Protein AF-A0A7J8ZPW1-F1 (afdb_monomer_lite)

Secondary structure (DSSP, 8-state):
-----S---SS-SSS-SS-GGG-TTTTHHHHHHHHHHHHHS-SSSPPPP-HHHHHHHHHHHHT-GGGHHHHHHHHHHHHHHHHHTT-HHHHHHHHHHHHHHHHHSGGGGGGTHHHHHHHHHHHHT-TT-HHHHHHHHHHHHHHHHH-SSSTTHHHHHHHHHHHHHHHT---SSHHHHHHHHHHHHHHHHHHHHHHHHHHHHHHHS-------------PPP---------------

Radius of gyration: 27.13 Å; chains: 1; bounding box: 60×61×93 Å

pLDDT: mean 80.0, std 22.44, range [30.81, 98.31]

InterPro domains:
  IPR016024 Armadillo-type fold [SSF48371] (62-191)
  IPR049152 EFR3-like, armadillo repeat [PF21052] (65-152)
  IPR055296 SEMI-ROLLED LEAF 2-like [PTHR46087] (1-205)

Structure (mmCIF, N/CA/C/O backbone):
data_AF-A0A7J8ZPW1-F1
#
_entry.id   AF-A0A7J8ZPW1-F1
#
loop_
_atom_site.group_PDB
_atom_site.id
_atom_site.type_symbol
_atom_site.label_atom_id
_atom_site.label_alt_id
_atom_site.label_comp_id
_atom_site.label_asym_id
_atom_site.label_entity_id
_atom_site.label_seq_id
_atom_site.pdbx_PDB_ins_code
_atom_site.Cartn_x
_atom_site.Cartn_y
_atom_site.Cartn_z
_atom_site.occupancy
_atom_site.B_iso_or_equiv
_atom_site.auth_seq_id
_atom_site.auth_comp_id
_atom_site.auth_asym_id
_atom_site.auth_atom_id
_atom_site.pdbx_PDB_model_num
ATOM 1 N N . MET A 1 1 ? 19.741 29.259 -33.363 1.00 40.62 1 MET A N 1
ATOM 2 C CA . MET A 1 1 ? 18.403 28.969 -33.929 1.00 40.62 1 MET A CA 1
ATOM 3 C C . MET A 1 1 ? 18.576 28.083 -35.155 1.00 40.62 1 MET A C 1
ATOM 5 O O . MET A 1 1 ? 18.837 28.596 -36.230 1.00 40.62 1 MET A O 1
ATOM 9 N N . GLY A 1 2 ? 18.532 26.759 -34.984 1.00 42.91 2 GLY A N 1
ATOM 10 C CA . GLY A 1 2 ? 18.619 25.798 -36.090 1.00 42.91 2 GLY A CA 1
ATOM 11 C C . GLY A 1 2 ? 17.290 25.069 -36.227 1.00 42.91 2 GLY A C 1
ATOM 12 O O . GLY A 1 2 ? 16.945 24.252 -35.376 1.00 42.91 2 GLY A O 1
ATOM 13 N N . VAL A 1 3 ? 16.514 25.407 -37.254 1.00 47.41 3 VAL A N 1
ATOM 14 C CA . VAL A 1 3 ? 15.204 24.805 -37.518 1.00 47.41 3 VAL A CA 1
ATOM 15 C C . VAL A 1 3 ? 15.435 23.491 -38.263 1.00 47.41 3 VAL A C 1
ATOM 17 O O . VAL A 1 3 ? 15.730 23.498 -39.454 1.00 47.41 3 VAL A O 1
ATOM 20 N N . MET A 1 4 ? 15.335 22.347 -37.581 1.00 39.47 4 MET A N 1
ATOM 21 C CA . MET A 1 4 ? 15.339 21.056 -38.275 1.00 39.47 4 MET A CA 1
ATOM 22 C C . MET A 1 4 ? 13.938 20.741 -38.808 1.00 39.47 4 MET A C 1
ATOM 24 O O . MET A 1 4 ? 12.977 20.556 -38.057 1.00 39.47 4 MET A O 1
ATOM 28 N N . SER A 1 5 ? 13.847 20.714 -40.137 1.00 40.81 5 SER A N 1
ATOM 29 C CA . SER A 1 5 ? 12.658 20.410 -40.932 1.00 40.81 5 SER A CA 1
ATOM 30 C C . SER A 1 5 ? 12.068 19.032 -40.592 1.00 40.81 5 SER A C 1
ATOM 32 O O . SER A 1 5 ? 12.765 18.020 -40.588 1.00 40.81 5 SER A O 1
ATOM 34 N N . ARG A 1 6 ? 10.755 18.975 -40.323 1.00 51.53 6 ARG A N 1
ATOM 35 C CA . ARG A 1 6 ? 10.011 17.769 -39.890 1.00 51.53 6 ARG A CA 1
ATOM 36 C C . ARG A 1 6 ? 9.625 16.802 -41.019 1.00 51.53 6 ARG A C 1
ATOM 38 O O . ARG A 1 6 ? 8.694 16.018 -40.846 1.00 51.53 6 ARG A O 1
ATOM 45 N N . ARG A 1 7 ? 10.275 16.845 -42.183 1.00 48.00 7 ARG A N 1
ATOM 46 C CA . ARG A 1 7 ? 9.881 16.006 -43.329 1.00 48.00 7 ARG A CA 1
ATOM 47 C C . ARG A 1 7 ? 11.051 15.503 -44.163 1.00 48.00 7 ARG A C 1
ATOM 49 O O . ARG A 1 7 ? 11.042 15.682 -45.366 1.00 48.00 7 ARG A O 1
ATOM 56 N N . VAL A 1 8 ? 12.013 14.817 -43.561 1.00 50.94 8 VAL A N 1
ATOM 57 C CA . VAL A 1 8 ? 12.772 13.786 -44.284 1.00 50.94 8 VAL A CA 1
ATOM 58 C C . VAL A 1 8 ? 13.205 12.753 -43.256 1.00 50.94 8 VAL A C 1
ATOM 60 O O . VAL A 1 8 ? 13.815 13.140 -42.269 1.00 50.94 8 VAL A O 1
ATOM 63 N N . LEU A 1 9 ? 12.805 11.492 -43.444 1.00 45.09 9 LEU A N 1
ATOM 64 C CA . LEU A 1 9 ? 13.485 10.248 -43.035 1.00 45.09 9 LEU A CA 1
ATOM 65 C C . LEU A 1 9 ? 12.465 9.089 -42.989 1.00 45.09 9 LEU A C 1
ATOM 67 O O . LEU A 1 9 ? 12.038 8.669 -41.910 1.00 45.09 9 LEU A O 1
ATOM 71 N N . PRO A 1 10 ? 12.083 8.492 -44.127 1.00 50.75 10 PRO A N 1
ATOM 72 C CA . PRO A 1 10 ? 11.929 7.052 -44.180 1.00 50.75 10 PRO A CA 1
ATOM 73 C C . PRO A 1 10 ? 13.304 6.438 -44.515 1.00 50.75 10 PRO A C 1
ATOM 75 O O . PRO A 1 10 ? 14.088 7.029 -45.244 1.00 50.75 10 PRO A O 1
ATOM 78 N N . VAL A 1 11 ? 13.593 5.235 -44.019 1.00 49.16 11 VAL A N 1
ATOM 79 C CA . VAL A 1 11 ? 14.784 4.423 -44.377 1.00 49.16 11 VAL A CA 1
ATOM 80 C C . VAL A 1 11 ? 16.106 4.711 -43.626 1.00 49.16 11 VAL A C 1
ATOM 82 O O . VAL A 1 11 ? 17.182 4.560 -44.178 1.00 49.16 11 VAL A O 1
ATOM 85 N N . CYS A 1 12 ? 16.069 4.983 -42.316 1.00 48.56 12 CYS A N 1
ATOM 86 C CA . CYS A 1 12 ? 17.257 4.811 -41.443 1.00 48.56 12 CYS A CA 1
ATOM 87 C C . CYS A 1 12 ? 16.938 4.048 -40.141 1.00 48.56 12 CYS A C 1
ATOM 89 O O . CYS A 1 12 ? 17.502 4.315 -39.084 1.00 48.56 12 CYS A O 1
ATOM 91 N N . GLY A 1 13 ? 16.007 3.090 -40.186 1.00 50.31 13 GLY A N 1
ATOM 92 C CA . GLY A 1 13 ? 15.630 2.287 -39.011 1.00 50.31 13 GLY A CA 1
ATOM 93 C C . GLY A 1 13 ? 16.613 1.165 -38.642 1.00 50.31 13 GLY A C 1
ATOM 94 O O . GLY A 1 13 ? 16.554 0.666 -37.516 1.00 50.31 13 GLY A O 1
ATOM 95 N N . ASN A 1 14 ? 17.512 0.781 -39.560 1.00 52.59 14 ASN A N 1
ATOM 96 C CA . ASN A 1 14 ? 18.297 -0.456 -39.453 1.00 52.59 14 ASN A CA 1
ATOM 97 C C . ASN A 1 14 ? 19.826 -0.294 -39.397 1.00 52.59 14 ASN A C 1
ATOM 99 O O . ASN A 1 14 ? 20.487 -1.304 -39.191 1.00 52.59 14 ASN A O 1
ATOM 103 N N . LEU A 1 15 ? 20.401 0.912 -39.521 1.00 52.44 15 LEU A N 1
ATOM 104 C CA . LEU A 1 15 ? 21.850 1.042 -39.772 1.00 52.44 15 LEU A CA 1
ATOM 105 C C . LEU A 1 15 ? 22.682 1.815 -38.732 1.00 52.44 15 LEU A C 1
ATOM 107 O O . LEU A 1 15 ? 23.859 2.054 -38.969 1.00 52.44 15 LEU A O 1
ATOM 111 N N . CYS A 1 16 ? 22.136 2.197 -37.573 1.00 52.00 16 CYS A N 1
ATOM 112 C CA . CYS A 1 16 ? 22.936 2.860 -36.534 1.00 52.00 16 CYS A CA 1
ATOM 113 C C . CYS A 1 16 ? 23.069 1.975 -35.286 1.00 52.00 16 CYS A C 1
ATOM 115 O O . CYS A 1 16 ? 22.171 1.927 -34.444 1.00 52.00 16 CYS A O 1
ATOM 117 N N . PHE A 1 17 ? 24.192 1.259 -35.182 1.00 54.62 17 PHE A N 1
ATOM 118 C CA . PHE A 1 17 ? 24.572 0.461 -34.007 1.00 54.62 17 PHE A CA 1
ATOM 119 C C . PHE A 1 17 ? 25.128 1.334 -32.863 1.00 54.62 17 PHE A C 1
ATOM 121 O O . PHE A 1 17 ? 24.983 0.991 -31.695 1.00 54.62 17 PHE A O 1
ATOM 128 N N . PHE A 1 18 ? 25.670 2.514 -33.185 1.00 51.62 18 PHE A N 1
ATOM 129 C CA . PHE A 1 18 ? 26.323 3.423 -32.233 1.00 51.62 18 PHE A CA 1
ATOM 130 C C . PHE A 1 18 ? 25.378 4.387 -31.489 1.00 51.62 18 PHE A C 1
ATOM 132 O O . PHE A 1 18 ? 25.819 5.105 -30.597 1.00 51.62 18 PHE A O 1
ATOM 139 N N . CYS A 1 19 ? 24.075 4.411 -31.800 1.00 52.62 19 CYS A N 1
ATOM 140 C CA . CYS A 1 19 ? 23.088 5.241 -31.089 1.00 52.62 19 CYS A CA 1
ATOM 141 C C . CYS A 1 19 ? 21.811 4.449 -30.743 1.00 52.62 19 CYS A C 1
ATOM 143 O O . CYS A 1 19 ? 20.771 4.610 -31.395 1.00 52.62 19 CYS A O 1
ATOM 145 N N . PRO A 1 20 ? 21.835 3.620 -29.680 1.00 55.41 20 PRO A N 1
ATOM 146 C CA . PRO A 1 20 ? 20.678 2.827 -29.251 1.00 55.41 20 PRO A CA 1
ATOM 147 C C . PRO A 1 20 ? 19.420 3.658 -28.939 1.00 55.41 20 PRO A C 1
ATOM 149 O O . PRO A 1 20 ? 18.300 3.155 -29.036 1.00 55.41 20 PRO A O 1
ATOM 152 N N . SER A 1 21 ? 19.569 4.942 -28.598 1.00 49.78 21 SER A N 1
ATOM 153 C CA . SER A 1 21 ? 18.484 5.882 -28.271 1.00 49.78 21 SER A CA 1
ATOM 154 C C . SER A 1 21 ? 17.595 6.276 -29.464 1.00 49.78 21 SER A C 1
ATOM 156 O O . SER A 1 21 ? 16.457 6.709 -29.263 1.00 49.78 21 SER A O 1
ATOM 158 N N . LEU A 1 22 ? 18.061 6.090 -30.705 1.00 51.16 22 LEU A N 1
ATOM 159 C CA . LEU A 1 22 ? 17.335 6.492 -31.921 1.00 51.16 22 LEU A CA 1
ATOM 160 C C . LEU A 1 22 ? 16.527 5.355 -32.567 1.00 51.16 22 LEU A C 1
ATOM 162 O O . LEU A 1 22 ? 15.713 5.601 -33.459 1.00 51.16 22 LEU A O 1
ATOM 166 N N . ARG A 1 23 ? 16.670 4.112 -32.092 1.00 53.91 23 ARG A N 1
ATOM 167 C CA . ARG A 1 23 ? 15.929 2.963 -32.632 1.00 53.91 23 ARG A CA 1
ATOM 168 C C . ARG A 1 23 ? 14.434 3.082 -32.319 1.00 53.91 23 ARG A C 1
ATOM 170 O O . ARG A 1 23 ? 14.047 3.271 -31.166 1.00 53.91 23 ARG A O 1
ATOM 177 N N . ALA A 1 24 ? 13.558 2.833 -33.294 1.00 51.81 24 ALA A N 1
ATOM 178 C CA . ALA A 1 24 ? 12.110 2.760 -33.046 1.00 51.81 24 ALA A CA 1
ATOM 179 C C . ALA A 1 24 ? 11.749 1.732 -31.945 1.00 51.81 24 ALA A C 1
ATOM 181 O O . ALA A 1 24 ? 10.826 1.951 -31.157 1.00 51.81 24 ALA A O 1
ATOM 182 N N . ARG A 1 25 ? 12.539 0.652 -31.829 1.00 45.34 25 ARG A N 1
ATOM 183 C CA . ARG A 1 25 ? 12.432 -0.377 -30.778 1.00 45.34 25 ARG A CA 1
ATOM 184 C C . ARG A 1 25 ? 12.825 0.135 -29.381 1.00 45.34 25 ARG A C 1
ATOM 186 O O . ARG A 1 25 ? 12.202 -0.254 -28.400 1.00 45.34 25 ARG A O 1
ATOM 193 N N . SER A 1 26 ? 13.780 1.063 -29.293 1.00 51.81 26 SER A N 1
ATOM 194 C CA . SER A 1 26 ? 14.221 1.716 -28.043 1.00 51.81 26 SER A CA 1
ATOM 195 C C . SER A 1 26 ? 13.144 2.631 -27.437 1.00 51.81 26 SER A C 1
ATOM 197 O O . SER A 1 26 ? 13.081 2.818 -26.223 1.00 51.81 26 SER A O 1
ATOM 199 N N . ARG A 1 27 ? 12.188 3.101 -28.253 1.00 51.78 27 ARG A N 1
ATOM 200 C CA . ARG A 1 27 ? 11.018 3.876 -27.799 1.00 51.78 27 ARG A CA 1
ATOM 201 C C . ARG A 1 27 ? 9.845 3.021 -27.287 1.00 51.78 27 ARG A C 1
ATOM 203 O O . ARG A 1 27 ? 8.863 3.578 -26.793 1.00 51.78 27 ARG A O 1
ATOM 210 N N . GLN A 1 28 ? 9.897 1.690 -27.396 1.00 51.94 28 GLN A N 1
ATOM 211 C CA . GLN A 1 28 ? 8.800 0.803 -26.970 1.00 51.94 28 GLN A CA 1
ATOM 212 C C . GLN A 1 28 ? 8.655 0.570 -25.452 1.00 51.94 28 GLN A C 1
ATOM 214 O O . GLN A 1 28 ? 7.509 0.476 -25.007 1.00 51.94 28 GLN A O 1
ATOM 219 N N . PRO A 1 29 ? 9.719 0.550 -24.622 1.00 53.78 29 PRO A N 1
ATOM 220 C CA . PRO A 1 29 ? 9.591 0.342 -23.176 1.00 53.78 29 PRO A CA 1
ATOM 221 C C . PRO A 1 29 ? 8.679 1.377 -22.497 1.00 53.78 29 PRO A C 1
ATOM 223 O O . PRO A 1 29 ? 7.844 1.027 -21.669 1.00 53.78 29 PRO A O 1
ATOM 226 N N . VAL A 1 30 ? 8.745 2.649 -22.917 1.00 59.78 30 VAL A N 1
ATOM 227 C CA . VAL A 1 30 ? 7.888 3.722 -22.371 1.00 59.78 30 VAL A CA 1
ATOM 228 C C . VAL A 1 30 ? 6.426 3.567 -22.793 1.00 59.78 30 VAL A C 1
ATOM 230 O O . VAL A 1 30 ? 5.521 3.946 -22.053 1.00 59.78 30 VAL A O 1
ATOM 233 N N . LYS A 1 31 ? 6.173 3.010 -23.982 1.00 73.38 31 LYS A N 1
ATOM 234 C CA . LYS A 1 31 ? 4.810 2.746 -24.460 1.00 73.38 31 LYS A CA 1
ATOM 235 C C . LYS A 1 31 ? 4.207 1.507 -23.793 1.00 73.38 31 LYS A C 1
ATOM 237 O O . LYS A 1 31 ? 3.001 1.480 -23.567 1.00 73.38 31 LYS A O 1
ATOM 242 N N . ARG A 1 32 ? 5.029 0.507 -23.445 1.00 88.25 32 ARG A N 1
ATOM 243 C CA . ARG A 1 32 ? 4.557 -0.776 -22.905 1.00 88.25 32 ARG A CA 1
ATOM 244 C C . ARG A 1 32 ? 3.943 -0.639 -21.515 1.00 88.25 32 ARG A C 1
ATOM 246 O O . ARG A 1 32 ? 2.804 -1.057 -21.348 1.00 88.25 32 ARG A O 1
ATOM 253 N N . TYR A 1 33 ? 4.629 -0.015 -20.551 1.00 92.25 33 TYR A N 1
ATOM 254 C CA . TYR A 1 33 ? 4.051 0.146 -19.206 1.00 92.25 33 TYR A CA 1
ATOM 255 C C . TYR A 1 33 ? 2.789 1.015 -19.230 1.00 92.25 33 TYR A C 1
ATOM 257 O O . TYR A 1 33 ? 1.832 0.723 -18.526 1.00 92.25 33 TYR A O 1
ATOM 265 N N . LYS A 1 34 ? 2.749 2.042 -20.093 1.00 92.56 34 LYS A N 1
ATOM 266 C CA . LYS A 1 34 ? 1.558 2.883 -20.273 1.00 92.56 34 LYS A CA 1
ATOM 267 C C . LYS A 1 34 ? 0.366 2.081 -20.786 1.00 92.56 34 LYS A C 1
ATOM 269 O O . LYS A 1 34 ? -0.743 2.327 -20.328 1.00 92.56 34 LYS A O 1
ATOM 274 N N . LYS A 1 35 ? 0.601 1.128 -21.696 1.00 93.25 35 LYS A N 1
ATOM 275 C CA . LYS A 1 35 ? -0.434 0.204 -22.173 1.00 93.25 35 LYS A CA 1
ATOM 276 C C . LYS A 1 35 ? -0.921 -0.720 -21.051 1.00 93.25 35 LYS A C 1
ATOM 278 O O . LYS A 1 35 ? -2.117 -0.843 -20.846 1.00 93.25 35 LYS A O 1
ATOM 283 N N . LEU A 1 36 ? -0.005 -1.305 -20.278 1.00 95.25 36 LEU A N 1
ATOM 284 C CA . LEU A 1 36 ? -0.374 -2.156 -19.138 1.00 95.25 36 LEU A CA 1
ATOM 285 C C . LEU A 1 36 ? -1.197 -1.379 -18.097 1.00 95.25 36 LEU A C 1
ATOM 287 O O . LEU A 1 36 ? -2.221 -1.865 -17.632 1.00 95.25 36 LEU A O 1
ATOM 291 N N . LEU A 1 37 ? -0.810 -0.134 -17.803 1.00 94.88 37 LEU A N 1
ATOM 292 C CA . LEU A 1 37 ? -1.585 0.751 -16.935 1.00 94.88 37 LEU A CA 1
ATOM 293 C C . LEU A 1 37 ? -2.953 1.105 -17.528 1.00 94.88 37 LEU A C 1
ATOM 295 O O . LEU A 1 37 ? -3.918 1.179 -16.780 1.00 94.88 37 LEU A O 1
ATOM 299 N N . SER A 1 38 ? -3.076 1.322 -18.842 1.00 92.69 38 SER A N 1
ATOM 300 C CA . SER A 1 38 ? -4.393 1.562 -19.451 1.00 92.69 38 SER A CA 1
ATOM 301 C C . SER A 1 38 ? -5.290 0.327 -19.445 1.00 92.69 38 SER A C 1
ATOM 303 O O . SER A 1 38 ? -6.505 0.478 -19.401 1.00 92.69 38 SER A O 1
ATOM 305 N N . ASP A 1 39 ? -4.705 -0.873 -19.472 1.00 92.75 39 ASP A N 1
ATOM 306 C CA . ASP A 1 39 ? -5.462 -2.124 -19.404 1.00 92.75 39 ASP A CA 1
ATOM 307 C C . ASP A 1 39 ? -6.027 -2.361 -17.990 1.00 92.75 39 ASP A C 1
ATOM 309 O O . ASP A 1 39 ? -7.117 -2.924 -17.861 1.00 92.75 39 ASP A O 1
ATOM 313 N N . ILE A 1 40 ? -5.296 -1.940 -16.945 1.00 95.31 40 ILE A N 1
ATOM 314 C CA . ILE A 1 40 ? -5.726 -1.987 -15.532 1.00 95.31 40 ILE A CA 1
ATOM 315 C C . ILE A 1 40 ? -6.708 -0.852 -15.216 1.00 95.31 40 ILE A C 1
ATOM 317 O O . ILE A 1 40 ? -7.704 -1.073 -14.539 1.00 95.31 40 ILE A O 1
ATOM 321 N N . PHE A 1 41 ? -6.446 0.353 -15.728 1.00 93.62 41 PHE A N 1
ATOM 322 C CA . PHE A 1 41 ? -7.246 1.553 -15.480 1.00 93.62 41 PHE A CA 1
ATOM 323 C C . PHE A 1 41 ? -7.921 2.039 -16.773 1.00 93.62 41 PHE A C 1
ATOM 325 O O . PHE A 1 41 ? -7.450 3.017 -17.381 1.00 93.62 41 PHE A O 1
ATOM 332 N N . PRO A 1 42 ? -9.001 1.366 -17.218 1.00 87.50 42 PRO A N 1
ATOM 333 C CA . PRO A 1 42 ? -9.758 1.780 -18.392 1.00 87.50 42 PRO A CA 1
ATOM 334 C C . PRO A 1 42 ? -10.397 3.160 -18.175 1.00 87.50 42 PRO A C 1
ATOM 336 O O . PRO A 1 42 ? -10.693 3.567 -17.057 1.00 87.50 42 PRO A O 1
ATOM 339 N N . ARG A 1 43 ? -10.601 3.921 -19.258 1.00 80.31 43 ARG A N 1
ATOM 340 C CA . ARG A 1 43 ? -11.138 5.296 -19.171 1.00 80.31 43 ARG A CA 1
ATOM 341 C C . ARG A 1 43 ? -12.640 5.365 -18.891 1.00 80.31 43 ARG A C 1
ATOM 343 O O . ARG A 1 43 ? -13.087 6.360 -18.335 1.00 80.31 43 ARG A O 1
ATOM 350 N N . ASN A 1 44 ? -13.386 4.341 -19.299 1.00 76.38 44 ASN A N 1
ATOM 351 C CA . ASN A 1 44 ? -14.850 4.377 -19.375 1.00 76.38 44 ASN A CA 1
ATOM 352 C C . ASN A 1 44 ? -15.529 3.419 -18.385 1.00 76.38 44 ASN A C 1
ATOM 354 O O . ASN A 1 44 ? -16.741 3.262 -18.436 1.00 76.38 44 ASN A O 1
ATOM 358 N N . GLN A 1 45 ? -14.755 2.732 -17.547 1.00 77.12 45 GLN A N 1
ATOM 359 C CA . GLN A 1 45 ? -15.249 1.740 -16.594 1.00 77.12 45 GLN A CA 1
ATOM 360 C C . GLN A 1 45 ? -14.561 1.975 -15.257 1.00 77.12 45 GLN A C 1
ATOM 362 O O . GLN A 1 45 ? -13.412 2.431 -15.226 1.00 77.12 45 GLN A O 1
ATOM 367 N N . GLU A 1 46 ? -15.261 1.680 -14.166 1.00 79.00 46 GLU A N 1
ATOM 368 C CA . GLU A 1 46 ? -14.621 1.643 -12.860 1.00 79.00 46 GLU A CA 1
ATOM 369 C C . GLU A 1 46 ? -13.580 0.511 -12.861 1.00 79.00 46 GLU A C 1
ATOM 371 O O . GLU A 1 46 ? -13.868 -0.589 -13.337 1.00 79.00 46 GLU A O 1
ATOM 376 N N . PRO A 1 47 ? -12.330 0.781 -12.454 1.00 83.06 47 PRO A N 1
ATOM 377 C CA . PRO A 1 47 ? -11.307 -0.247 -12.444 1.00 83.06 47 PRO A CA 1
ATOM 378 C C . PRO A 1 47 ? -11.627 -1.280 -11.362 1.00 83.06 47 PRO A C 1
ATOM 380 O O . PRO A 1 47 ? -11.736 -0.938 -10.187 1.00 83.06 47 PRO A O 1
ATOM 383 N N . GLU A 1 48 ? -11.704 -2.545 -11.761 1.00 87.62 48 GLU A N 1
ATOM 384 C CA . GLU A 1 48 ? -11.791 -3.681 -10.844 1.00 87.62 48 GLU A CA 1
ATOM 385 C C . GLU A 1 48 ? -10.422 -4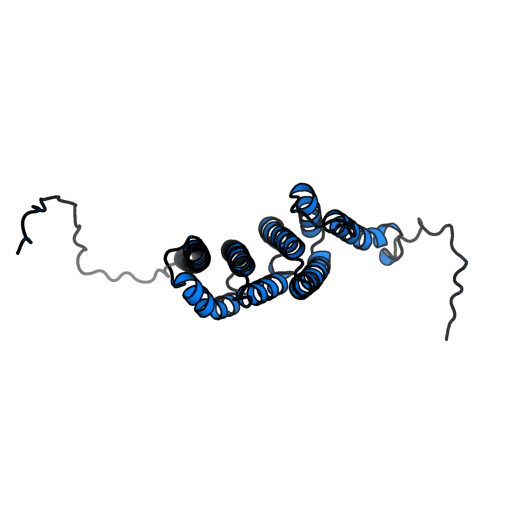.361 -10.679 1.00 87.62 48 GLU A C 1
ATOM 387 O O . GLU A 1 48 ? -9.636 -4.415 -11.641 1.00 87.62 48 GLU A O 1
ATOM 392 N N . PRO A 1 49 ? -10.116 -4.908 -9.487 1.00 87.50 49 PRO A N 1
ATOM 393 C CA . PRO A 1 49 ? -8.906 -5.689 -9.273 1.00 87.50 49 PRO A CA 1
ATOM 394 C C . PRO A 1 49 ? -8.846 -6.875 -10.240 1.00 87.50 49 PRO A C 1
ATOM 396 O O . PRO A 1 49 ? -9.760 -7.689 -10.325 1.00 87.50 49 PRO A O 1
ATOM 399 N N . ASN A 1 50 ? -7.758 -6.969 -11.005 1.00 94.00 50 ASN A N 1
ATOM 400 C CA . ASN A 1 50 ? -7.552 -8.058 -11.953 1.00 94.00 50 ASN A CA 1
ATOM 401 C C . ASN A 1 50 ? -6.121 -8.578 -11.853 1.00 94.00 50 ASN A C 1
ATOM 403 O O . ASN A 1 50 ? -5.201 -8.025 -12.469 1.00 94.00 50 ASN A O 1
ATOM 407 N N . ASP A 1 51 ? -5.953 -9.676 -11.122 1.00 94.50 51 ASP A N 1
ATOM 408 C CA . ASP A 1 51 ? -4.647 -10.256 -10.798 1.00 94.50 51 ASP A CA 1
ATOM 409 C C . ASP A 1 51 ? -3.799 -10.549 -12.031 1.00 94.50 51 ASP A C 1
ATOM 411 O O . ASP A 1 51 ? -2.592 -10.309 -12.039 1.00 94.50 51 ASP A O 1
ATOM 415 N N . ARG A 1 52 ? -4.423 -10.986 -13.131 1.00 96.44 52 ARG A N 1
ATOM 416 C CA . ARG A 1 52 ? -3.707 -11.265 -14.382 1.00 96.44 52 ARG A CA 1
ATOM 417 C C . ARG A 1 52 ? -3.122 -9.996 -15.000 1.00 96.44 52 ARG A C 1
ATOM 419 O O . ARG A 1 52 ? -2.008 -10.022 -15.527 1.00 96.44 52 ARG A O 1
ATOM 426 N N . LYS A 1 53 ? -3.872 -8.892 -15.011 1.00 96.25 53 LYS A N 1
ATOM 427 C CA . LYS A 1 53 ? -3.394 -7.613 -15.565 1.00 96.25 53 LYS A CA 1
ATOM 428 C C . LYS A 1 53 ? -2.361 -6.966 -14.643 1.00 96.25 53 LYS A C 1
ATOM 430 O O . LYS A 1 53 ? -1.331 -6.502 -15.134 1.00 96.25 53 LYS A O 1
ATOM 435 N N . ILE A 1 54 ? -2.613 -6.992 -13.335 1.00 97.94 54 ILE A N 1
ATOM 436 C CA . ILE A 1 54 ? -1.705 -6.475 -12.305 1.00 97.94 54 ILE A CA 1
ATOM 437 C C . ILE A 1 54 ? -0.380 -7.250 -12.325 1.00 97.94 54 ILE A C 1
ATOM 439 O O . ILE A 1 54 ? 0.688 -6.640 -12.402 1.00 97.94 54 ILE A O 1
ATOM 443 N N . GLY A 1 55 ? -0.438 -8.583 -12.382 1.00 97.75 55 GLY A N 1
ATOM 444 C CA . GLY A 1 55 ? 0.732 -9.456 -12.486 1.00 97.75 55 GLY A CA 1
ATOM 445 C C . GLY A 1 55 ? 1.605 -9.124 -13.696 1.00 97.75 55 GLY A C 1
ATOM 446 O O . GLY A 1 55 ? 2.803 -8.913 -13.546 1.00 97.75 55 GLY A O 1
ATOM 447 N N . LYS A 1 56 ? 1.011 -8.922 -14.882 1.00 97.75 56 LYS A N 1
ATOM 448 C CA . LYS A 1 56 ? 1.761 -8.517 -16.090 1.00 97.75 56 LYS A CA 1
ATOM 449 C C . LYS A 1 56 ? 2.514 -7.193 -15.931 1.00 97.75 56 LYS A C 1
ATOM 451 O O . LYS A 1 56 ? 3.582 -7.028 -16.527 1.00 97.75 56 LYS A O 1
ATOM 456 N N . LEU A 1 57 ? 1.949 -6.227 -15.201 1.00 97.75 57 LEU A N 1
ATOM 457 C CA . LEU A 1 57 ? 2.626 -4.962 -14.904 1.00 97.75 57 LEU A CA 1
ATOM 458 C C . LEU A 1 57 ? 3.802 -5.185 -13.950 1.00 97.75 57 LEU A C 1
ATOM 460 O O . LEU A 1 57 ? 4.887 -4.671 -14.219 1.00 97.75 57 LEU A O 1
ATOM 464 N N . CYS A 1 58 ? 3.603 -5.970 -12.892 1.00 97.62 58 CYS A N 1
ATOM 465 C CA . CYS A 1 58 ? 4.629 -6.243 -11.885 1.00 97.62 58 CYS A CA 1
ATOM 466 C C . CYS A 1 58 ? 5.778 -7.090 -12.455 1.00 97.62 58 CYS A C 1
ATOM 468 O O . CYS A 1 58 ? 6.938 -6.729 -12.299 1.00 97.62 58 CYS A O 1
ATOM 470 N N . GLU A 1 59 ? 5.486 -8.123 -13.249 1.00 97.56 59 GLU A N 1
ATOM 471 C CA . GLU A 1 59 ? 6.499 -8.898 -13.982 1.00 97.56 59 GLU A CA 1
ATOM 472 C C . GLU A 1 59 ? 7.303 -8.028 -14.957 1.00 97.56 59 GLU A C 1
ATOM 474 O O . GLU A 1 59 ? 8.509 -8.208 -15.146 1.00 97.56 59 GLU A O 1
ATOM 479 N N . TYR A 1 60 ? 6.637 -7.076 -15.620 1.00 96.38 60 TYR A N 1
ATOM 480 C CA . TYR A 1 60 ? 7.331 -6.114 -16.467 1.00 96.38 60 TYR A CA 1
ATOM 481 C C . TYR A 1 60 ? 8.245 -5.204 -15.644 1.00 96.38 60 TYR A C 1
ATOM 483 O O . TYR A 1 60 ? 9.368 -4.943 -16.076 1.00 96.38 60 TYR A O 1
ATOM 491 N N . ALA A 1 61 ? 7.764 -4.726 -14.496 1.00 97.12 61 ALA A N 1
ATOM 492 C CA . ALA A 1 61 ? 8.503 -3.865 -13.586 1.00 97.12 61 ALA A CA 1
ATOM 493 C C . ALA A 1 61 ? 9.759 -4.561 -13.039 1.00 97.12 61 ALA A C 1
ATOM 495 O O . ALA A 1 61 ? 10.841 -3.989 -13.157 1.00 97.12 61 ALA A O 1
ATOM 496 N N . ALA A 1 62 ? 9.646 -5.817 -12.594 1.00 96.62 62 ALA A N 1
ATOM 497 C CA . ALA A 1 62 ? 10.774 -6.635 -12.140 1.00 96.62 62 ALA A CA 1
ATOM 498 C C . ALA A 1 62 ? 11.858 -6.783 -13.223 1.00 96.62 62 ALA A C 1
ATOM 500 O O . ALA A 1 62 ? 13.045 -6.615 -12.969 1.00 96.62 62 ALA A O 1
ATOM 501 N N . LYS A 1 63 ? 11.454 -6.989 -14.486 1.00 95.81 63 LYS A N 1
ATOM 502 C CA . LYS A 1 63 ? 12.386 -7.066 -15.630 1.00 95.81 63 LYS A CA 1
ATOM 503 C C . LYS A 1 63 ? 12.935 -5.706 -16.076 1.00 95.81 63 LYS A C 1
ATOM 505 O O . LYS A 1 63 ? 13.810 -5.655 -16.937 1.00 95.81 63 LYS A O 1
ATOM 510 N N . ASN A 1 64 ? 12.372 -4.598 -15.591 1.00 95.19 64 ASN A N 1
ATOM 511 C CA . ASN A 1 64 ? 12.740 -3.241 -15.999 1.00 95.19 64 ASN A CA 1
ATOM 512 C C . ASN A 1 64 ? 12.781 -2.284 -14.786 1.00 95.19 64 ASN A C 1
ATOM 514 O O . ASN A 1 64 ? 12.014 -1.313 -14.781 1.00 95.19 64 ASN A O 1
ATOM 518 N N . PRO A 1 65 ? 13.678 -2.485 -13.796 1.00 95.31 65 PRO A N 1
ATOM 519 C CA . PRO A 1 65 ? 13.668 -1.724 -12.540 1.00 95.31 65 PRO A CA 1
ATOM 520 C C . PRO A 1 65 ? 13.684 -0.200 -12.712 1.00 95.31 65 PRO A C 1
ATOM 522 O O . PRO A 1 65 ? 12.947 0.516 -12.044 1.00 95.31 65 PRO A O 1
ATOM 525 N N . LEU A 1 66 ? 14.409 0.314 -13.713 1.00 93.94 66 LEU A N 1
ATOM 526 C CA . LEU A 1 66 ? 14.466 1.751 -14.039 1.00 93.94 66 LEU A CA 1
ATOM 527 C C . LEU A 1 66 ? 13.107 2.366 -14.435 1.00 93.94 66 LEU A C 1
ATOM 529 O O . LEU A 1 66 ? 12.982 3.583 -14.589 1.00 93.94 66 LEU A O 1
ATOM 533 N N . ARG A 1 67 ? 12.078 1.545 -14.672 1.00 94.69 67 ARG A N 1
ATOM 534 C CA . ARG A 1 67 ? 10.708 1.998 -14.944 1.00 94.69 67 ARG A CA 1
ATOM 535 C C . ARG A 1 67 ? 9.840 2.052 -13.695 1.00 94.69 67 ARG A C 1
ATOM 537 O O . ARG A 1 67 ? 8.837 2.763 -13.751 1.00 94.69 67 ARG A O 1
ATOM 544 N N . ILE A 1 68 ? 10.223 1.378 -12.609 1.00 96.88 68 ILE A N 1
ATOM 545 C CA . ILE A 1 68 ? 9.461 1.330 -11.355 1.00 96.88 68 ILE A CA 1
ATOM 546 C C . ILE A 1 68 ? 9.123 2.741 -10.857 1.00 96.88 68 ILE A C 1
ATOM 548 O O . ILE A 1 68 ? 7.927 3.018 -10.769 1.00 96.88 68 ILE A O 1
ATOM 552 N N . PRO A 1 69 ? 10.081 3.684 -10.703 1.00 97.19 69 PRO A N 1
ATOM 553 C CA . PRO A 1 69 ? 9.763 5.027 -10.206 1.00 97.19 69 PRO A CA 1
ATOM 554 C C . PRO A 1 69 ? 8.742 5.775 -11.072 1.00 97.19 69 PRO A C 1
ATOM 556 O O . PRO A 1 69 ? 7.936 6.565 -10.587 1.00 97.19 69 PRO A O 1
ATOM 559 N N . LYS A 1 70 ? 8.741 5.530 -12.391 1.00 96.19 70 LYS A N 1
ATOM 560 C CA . LYS A 1 70 ? 7.788 6.184 -13.297 1.00 96.19 70 LYS A CA 1
ATOM 561 C C . LYS A 1 70 ? 6.403 5.541 -13.259 1.00 96.19 70 LYS A C 1
ATOM 563 O O . LYS A 1 70 ? 5.416 6.241 -13.486 1.00 96.19 70 LYS A O 1
ATOM 568 N N . ILE A 1 71 ? 6.335 4.231 -13.023 1.00 97.12 71 ILE A N 1
ATOM 569 C CA . ILE A 1 71 ? 5.081 3.498 -12.826 1.00 97.12 71 ILE A CA 1
ATOM 570 C C . ILE A 1 71 ? 4.444 3.953 -11.513 1.00 97.12 71 ILE A C 1
ATOM 572 O O . ILE A 1 71 ? 3.299 4.397 -11.534 1.00 97.12 71 ILE A O 1
ATOM 576 N N . THR A 1 72 ? 5.193 3.926 -10.411 1.00 98.00 72 THR A N 1
ATOM 577 C CA . THR A 1 72 ? 4.695 4.257 -9.068 1.00 98.00 72 THR A CA 1
ATOM 578 C C . THR A 1 72 ? 4.311 5.724 -8.952 1.00 98.00 72 THR A C 1
ATOM 580 O O . THR A 1 72 ? 3.200 6.012 -8.534 1.00 98.00 72 THR A O 1
ATOM 583 N N . SER A 1 73 ? 5.096 6.646 -9.518 1.00 97.81 73 SER A N 1
ATOM 584 C CA . SER A 1 73 ? 4.693 8.057 -9.630 1.00 97.81 73 SER A CA 1
ATOM 585 C C . SER A 1 73 ? 3.350 8.240 -10.362 1.00 97.81 73 SER A C 1
ATOM 587 O O . SER A 1 73 ? 2.561 9.117 -10.011 1.00 97.81 73 SER A O 1
ATOM 589 N N . ASN A 1 74 ? 3.039 7.413 -11.373 1.00 96.69 74 ASN A N 1
ATOM 590 C CA . ASN A 1 74 ? 1.730 7.472 -12.029 1.00 96.69 74 ASN A CA 1
ATOM 591 C C . ASN A 1 74 ? 0.605 6.904 -11.156 1.00 96.69 74 ASN A C 1
ATOM 593 O O . ASN A 1 74 ? -0.501 7.443 -11.187 1.00 96.69 74 ASN A O 1
ATOM 597 N N . LEU A 1 75 ? 0.874 5.820 -10.427 1.00 97.88 75 LEU A N 1
ATOM 598 C CA . LEU A 1 75 ? -0.076 5.198 -9.505 1.00 97.88 75 LEU A CA 1
ATOM 599 C C . LEU A 1 75 ? -0.405 6.140 -8.347 1.00 97.88 75 LEU A C 1
ATOM 601 O O . LEU A 1 75 ? -1.574 6.396 -8.095 1.00 97.88 75 LEU A O 1
ATOM 605 N N . GLU A 1 76 ? 0.604 6.743 -7.731 1.00 97.94 76 GLU A N 1
ATOM 606 C CA . GLU A 1 76 ? 0.474 7.721 -6.651 1.00 97.94 76 GLU A CA 1
ATOM 607 C C . GLU A 1 76 ? -0.357 8.940 -7.063 1.00 97.94 76 GLU A C 1
ATOM 609 O O . GLU A 1 76 ? -1.360 9.266 -6.428 1.00 97.94 76 GLU A O 1
ATOM 614 N N . GLN A 1 77 ? -0.036 9.550 -8.211 1.00 97.06 77 GLN A N 1
ATOM 615 C CA . GLN A 1 77 ? -0.833 10.653 -8.760 1.00 97.06 77 GLN A CA 1
ATOM 616 C C . GLN A 1 77 ? -2.298 10.256 -8.990 1.00 97.06 77 GLN A C 1
ATOM 618 O O . GLN A 1 77 ? -3.208 11.057 -8.755 1.00 97.06 77 GLN A O 1
ATOM 623 N N . ARG A 1 78 ? -2.543 9.029 -9.467 1.00 95.94 78 ARG A N 1
ATOM 624 C CA . ARG A 1 78 ? -3.902 8.501 -9.637 1.00 95.94 78 ARG A CA 1
ATOM 625 C C . ARG A 1 78 ? -4.576 8.226 -8.300 1.00 95.94 78 ARG A C 1
ATOM 627 O O . ARG A 1 78 ? -5.771 8.472 -8.218 1.00 95.94 78 ARG A O 1
ATOM 634 N N . CYS A 1 79 ? -3.843 7.782 -7.283 1.00 97.06 79 CYS A N 1
ATOM 635 C CA . CYS A 1 79 ? -4.365 7.494 -5.950 1.00 97.06 79 CYS A CA 1
ATOM 636 C C . CYS A 1 79 ? -4.883 8.771 -5.293 1.00 97.06 79 CYS A C 1
ATOM 638 O O . CYS A 1 79 ? -6.067 8.868 -4.988 1.00 97.06 79 CYS A O 1
ATOM 640 N N . PHE A 1 80 ? -4.050 9.812 -5.217 1.00 96.44 80 PHE A N 1
ATOM 641 C CA . PHE A 1 80 ? -4.459 11.103 -4.654 1.00 96.44 80 PHE A CA 1
ATOM 642 C C . PHE A 1 80 ? -5.552 11.791 -5.472 1.00 96.44 80 PHE A C 1
ATOM 644 O O . PHE A 1 80 ? -6.400 12.507 -4.938 1.00 96.44 80 PHE A O 1
ATOM 651 N N . LYS A 1 81 ? -5.565 11.592 -6.795 1.00 95.75 81 LYS A N 1
ATOM 652 C CA . LYS A 1 81 ? -6.697 12.030 -7.618 1.00 95.75 81 LYS A CA 1
ATOM 653 C C . LYS A 1 81 ? -7.955 11.208 -7.320 1.00 95.75 81 LYS A C 1
ATOM 655 O O . LYS A 1 81 ? -9.036 11.781 -7.318 1.00 95.75 81 LYS A O 1
ATOM 660 N N . GLY A 1 82 ? -7.828 9.904 -7.106 1.00 93.44 82 GLY A N 1
ATOM 661 C CA . GLY A 1 82 ? -8.923 9.004 -6.765 1.00 93.44 82 GLY A CA 1
ATOM 662 C C . GLY A 1 82 ? -9.576 9.402 -5.450 1.00 93.44 82 GLY A C 1
ATOM 663 O O . GLY A 1 82 ? -10.774 9.648 -5.446 1.00 93.44 82 GLY A O 1
ATOM 664 N N . LEU A 1 83 ? -8.774 9.590 -4.399 1.00 94.12 83 LEU A N 1
ATOM 665 C CA . LEU A 1 83 ? -9.230 10.025 -3.075 1.00 94.12 83 LEU A CA 1
ATOM 666 C C . LEU A 1 83 ? -9.998 11.350 -3.133 1.00 94.12 83 LEU A C 1
ATOM 668 O O . LEU A 1 83 ? -11.130 11.421 -2.677 1.00 94.12 83 LEU A O 1
ATOM 672 N N . ARG A 1 84 ? -9.441 12.376 -3.792 1.00 93.75 84 ARG A N 1
ATOM 673 C CA . ARG A 1 84 ? -10.107 13.689 -3.921 1.00 93.75 84 ARG A CA 1
ATOM 674 C C . ARG A 1 84 ? -11.417 13.670 -4.708 1.00 93.75 84 ARG A C 1
ATOM 676 O O . ARG A 1 84 ? -12.208 14.588 -4.563 1.00 93.75 84 ARG A O 1
ATOM 683 N N . ASN A 1 85 ? -11.600 12.693 -5.594 1.00 93.38 85 ASN A N 1
ATOM 684 C CA . ASN A 1 85 ? -12.816 12.556 -6.400 1.00 93.38 85 ASN A CA 1
ATOM 685 C C . ASN A 1 85 ? -13.696 11.395 -5.914 1.00 93.38 85 ASN A C 1
ATOM 687 O O . ASN A 1 85 ? -14.535 10.938 -6.687 1.00 93.38 85 ASN A O 1
ATOM 691 N N . GLU A 1 86 ? -13.432 10.864 -4.715 1.00 91.69 86 GLU A N 1
ATOM 692 C CA . GLU A 1 86 ? -14.176 9.753 -4.102 1.00 91.69 86 GLU A CA 1
ATOM 693 C C . GLU A 1 86 ? -14.262 8.495 -4.990 1.00 91.69 86 GLU A C 1
ATOM 695 O O . GLU A 1 86 ? -15.186 7.690 -4.916 1.00 91.69 86 GLU A O 1
ATOM 700 N N . LYS A 1 87 ? -13.255 8.281 -5.846 1.00 92.38 87 LYS A N 1
ATOM 701 C CA . LYS A 1 87 ? -13.140 7.087 -6.697 1.00 92.38 87 LYS A CA 1
ATOM 702 C C . LYS A 1 87 ? -12.407 5.978 -5.956 1.00 92.38 87 LYS A C 1
ATOM 704 O O . LYS A 1 87 ? -11.281 5.620 -6.318 1.00 92.38 87 LYS A O 1
ATOM 709 N N . PHE A 1 88 ? -13.038 5.443 -4.916 1.00 91.56 88 PHE A N 1
ATOM 710 C CA . PHE A 1 88 ? -12.412 4.472 -4.018 1.00 91.56 88 PHE A CA 1
ATOM 711 C C . PHE A 1 88 ? -12.084 3.140 -4.700 1.00 91.56 88 PHE A C 1
ATOM 713 O O . PHE A 1 88 ? -11.024 2.587 -4.420 1.00 91.56 88 PHE A O 1
ATOM 720 N N . GLY A 1 89 ? -12.869 2.676 -5.682 1.00 92.75 89 GLY A N 1
ATOM 721 C CA . GLY A 1 89 ? -12.513 1.492 -6.482 1.00 92.75 89 GLY A CA 1
ATOM 722 C C . GLY A 1 89 ? -11.144 1.624 -7.164 1.00 92.75 89 GLY A C 1
ATOM 723 O O . GLY A 1 89 ? -10.322 0.711 -7.131 1.00 92.75 89 GLY A O 1
ATOM 724 N N . CYS A 1 90 ? -10.815 2.819 -7.669 1.00 93.56 90 CYS A N 1
ATOM 725 C CA . CYS A 1 90 ? -9.491 3.103 -8.230 1.00 93.56 90 CYS A CA 1
ATOM 726 C C . CYS A 1 90 ? -8.378 3.028 -7.179 1.00 93.56 90 CYS A C 1
ATOM 728 O O . CYS A 1 90 ? -7.297 2.526 -7.485 1.00 93.56 90 CYS A O 1
ATOM 730 N N . VAL A 1 91 ? -8.627 3.514 -5.962 1.00 95.19 91 VAL A N 1
ATOM 731 C CA . VAL A 1 91 ? -7.674 3.429 -4.845 1.00 95.19 91 VAL A CA 1
ATOM 732 C C . VAL A 1 91 ? -7.418 1.963 -4.488 1.00 95.19 91 VAL A C 1
ATOM 734 O O . VAL A 1 91 ? -6.261 1.551 -4.464 1.00 95.19 91 VAL A O 1
ATOM 737 N N . LYS A 1 92 ? -8.471 1.146 -4.350 1.00 95.81 92 LYS A N 1
ATOM 738 C CA . LYS A 1 92 ? -8.359 -0.301 -4.085 1.00 95.81 92 LYS A CA 1
ATOM 739 C C . LYS A 1 92 ? -7.449 -0.998 -5.095 1.00 95.81 92 LYS A C 1
ATOM 741 O O . LYS A 1 92 ? -6.488 -1.657 -4.714 1.00 95.81 92 LYS A O 1
ATOM 746 N N . VAL A 1 93 ? -7.685 -0.777 -6.391 1.00 96.88 93 VAL A N 1
ATOM 747 C CA . VAL A 1 93 ? -6.862 -1.377 -7.455 1.00 96.88 93 VAL A CA 1
ATOM 748 C C . VAL A 1 93 ? -5.410 -0.909 -7.394 1.00 96.88 93 VAL A C 1
ATOM 750 O O . VAL A 1 93 ? -4.503 -1.707 -7.624 1.00 96.88 93 VAL A O 1
ATOM 753 N N . ILE A 1 94 ? -5.160 0.365 -7.083 1.00 97.75 94 ILE A N 1
ATOM 754 C CA . ILE A 1 94 ? -3.792 0.876 -6.927 1.00 97.75 94 ILE A CA 1
ATOM 755 C C . ILE A 1 94 ? -3.080 0.159 -5.776 1.00 97.75 94 ILE A C 1
ATOM 757 O O . ILE A 1 94 ? -1.940 -0.269 -5.952 1.00 97.75 94 ILE A O 1
ATOM 761 N N . LEU A 1 95 ? -3.754 -0.042 -4.645 1.00 97.56 95 LEU A N 1
ATOM 762 C CA . LEU A 1 95 ? -3.206 -0.760 -3.493 1.00 97.56 95 LEU A CA 1
ATOM 763 C C . LEU A 1 95 ? -2.953 -2.243 -3.824 1.00 97.56 95 LEU A C 1
ATOM 765 O O . LEU A 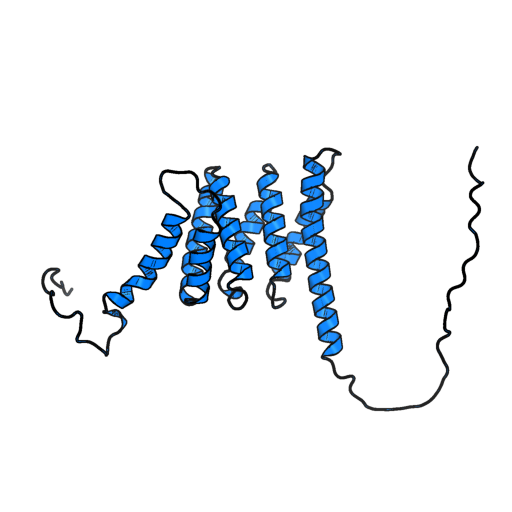1 95 ? -1.895 -2.768 -3.475 1.00 97.56 95 LEU A O 1
ATOM 769 N N . CYS A 1 96 ? -3.815 -2.892 -4.616 1.00 97.19 96 CYS A N 1
ATOM 770 C CA . CYS A 1 96 ? -3.545 -4.229 -5.171 1.00 97.19 96 CYS A CA 1
ATOM 771 C C . CYS A 1 96 ? -2.289 -4.261 -6.067 1.00 97.19 96 CYS A C 1
ATOM 773 O O . CYS A 1 96 ? -1.548 -5.243 -6.088 1.00 97.19 96 CYS A O 1
ATOM 775 N N . VAL A 1 97 ? -2.014 -3.192 -6.823 1.00 98.19 97 VAL A N 1
ATOM 776 C CA . VAL A 1 97 ? -0.784 -3.102 -7.628 1.00 98.19 97 VAL A CA 1
ATOM 777 C C . VAL A 1 97 ? 0.447 -2.966 -6.733 1.00 98.19 97 VAL A C 1
ATOM 779 O O . VAL A 1 97 ? 1.440 -3.646 -6.974 1.00 98.19 97 VAL A O 1
ATOM 782 N N . TYR A 1 98 ? 0.396 -2.119 -5.704 1.00 98.19 98 TYR A N 1
ATOM 783 C CA . TYR A 1 98 ? 1.515 -1.944 -4.775 1.00 98.19 98 TYR A CA 1
ATOM 784 C C . TYR A 1 98 ? 1.815 -3.208 -3.960 1.00 98.19 98 TYR A C 1
ATOM 786 O O . TYR A 1 98 ? 2.975 -3.600 -3.874 1.00 98.19 98 TYR A O 1
ATOM 794 N N . THR A 1 99 ? 0.797 -3.894 -3.440 1.00 96.81 99 THR A N 1
ATOM 795 C CA . THR A 1 99 ? 0.967 -5.186 -2.742 1.00 96.81 99 THR A CA 1
ATOM 796 C C . THR A 1 99 ? 1.566 -6.251 -3.664 1.00 96.81 99 THR A C 1
ATOM 798 O O . THR A 1 99 ? 2.493 -6.972 -3.289 1.00 96.81 99 THR A O 1
ATOM 801 N N . LYS A 1 100 ? 1.153 -6.297 -4.939 1.00 97.62 100 LYS A N 1
ATOM 802 C CA . LYS A 1 100 ? 1.794 -7.191 -5.915 1.00 97.62 100 LYS A CA 1
ATOM 803 C C . LYS A 1 100 ? 3.233 -6.781 -6.251 1.00 97.62 100 LYS A C 1
ATOM 805 O O . LYS A 1 100 ? 4.063 -7.654 -6.509 1.00 97.62 100 LYS A O 1
ATOM 810 N N . LEU A 1 101 ? 3.555 -5.485 -6.245 1.00 97.62 101 LEU A N 1
ATOM 811 C CA . LEU A 1 101 ? 4.932 -5.004 -6.403 1.00 97.62 101 LEU A CA 1
ATOM 812 C C . LEU A 1 101 ? 5.817 -5.404 -5.219 1.00 97.62 101 LEU A C 1
ATOM 814 O O . LEU A 1 101 ? 6.949 -5.804 -5.465 1.00 97.62 101 LEU A O 1
ATOM 818 N N . LEU A 1 102 ? 5.315 -5.356 -3.980 1.00 96.31 102 LEU A N 1
ATOM 819 C CA . LEU A 1 102 ? 6.057 -5.804 -2.792 1.00 96.31 102 LEU A CA 1
ATOM 820 C C . LEU A 1 102 ? 6.497 -7.269 -2.917 1.00 96.31 102 LEU A C 1
ATOM 822 O O . LEU A 1 102 ? 7.673 -7.577 -2.744 1.00 96.31 102 LEU A O 1
ATOM 826 N N . SER A 1 103 ? 5.584 -8.149 -3.334 1.00 95.06 103 SER A N 1
ATOM 827 C CA . SER A 1 103 ? 5.897 -9.572 -3.526 1.00 95.06 103 SER A CA 1
ATOM 828 C C . SER A 1 103 ? 6.738 -9.867 -4.778 1.00 95.06 103 SER A C 1
ATOM 830 O O . SER A 1 103 ? 7.573 -10.766 -4.758 1.00 95.06 103 SER A O 1
ATOM 832 N N . THR A 1 104 ? 6.546 -9.134 -5.882 1.00 96.69 104 THR A N 1
ATOM 833 C CA . THR A 1 104 ? 7.212 -9.435 -7.172 1.00 96.69 104 THR A CA 1
ATOM 834 C C . THR A 1 104 ? 8.567 -8.736 -7.336 1.00 96.69 104 THR A C 1
ATOM 836 O O . THR A 1 104 ? 9.444 -9.248 -8.027 1.00 96.69 104 THR A O 1
ATOM 839 N N . CYS A 1 105 ? 8.735 -7.556 -6.739 1.00 95.31 105 CYS A N 1
ATOM 840 C CA . CYS A 1 105 ? 9.892 -6.673 -6.909 1.00 95.31 105 CYS A CA 1
ATOM 841 C C . CYS A 1 105 ? 10.596 -6.413 -5.565 1.00 95.31 105 CYS A C 1
ATOM 843 O O . CYS A 1 105 ? 11.039 -5.289 -5.318 1.00 95.31 105 CYS A O 1
ATOM 845 N N . LYS A 1 106 ? 10.669 -7.426 -4.688 1.00 91.56 106 LYS A N 1
ATOM 846 C CA . LYS A 1 106 ? 11.161 -7.297 -3.303 1.00 91.56 106 LYS A CA 1
ATOM 847 C C . LYS A 1 106 ? 12.554 -6.661 -3.222 1.00 91.56 106 LYS A C 1
ATOM 849 O O . LYS A 1 106 ? 12.765 -5.705 -2.488 1.00 91.56 106 LYS A O 1
ATOM 854 N N . GLU A 1 107 ? 13.480 -7.104 -4.068 1.00 92.06 107 GLU A N 1
ATOM 855 C CA . GLU A 1 107 ? 14.845 -6.554 -4.160 1.00 92.06 107 GLU A CA 1
ATOM 856 C C . GLU A 1 107 ? 14.898 -5.091 -4.643 1.00 92.06 107 GLU A C 1
ATOM 858 O O . GLU A 1 107 ? 15.901 -4.406 -4.471 1.00 92.06 107 GLU A O 1
ATOM 863 N N . GLN A 1 108 ? 13.834 -4.598 -5.281 1.00 94.31 108 GLN A N 1
ATOM 864 C CA . GLN A 1 108 ? 13.732 -3.229 -5.789 1.00 94.31 108 GLN A CA 1
ATOM 865 C C . GLN A 1 108 ? 12.785 -2.360 -4.950 1.00 94.31 108 GLN A C 1
ATOM 867 O O . GLN A 1 108 ? 12.391 -1.282 -5.404 1.00 94.31 108 GLN A O 1
ATOM 872 N N . MET A 1 109 ? 12.421 -2.802 -3.741 1.00 93.94 109 MET A N 1
ATOM 873 C CA . MET A 1 109 ? 11.488 -2.113 -2.842 1.00 93.94 109 MET A CA 1
ATOM 874 C C . MET A 1 109 ? 11.858 -0.642 -2.613 1.00 93.94 109 MET A C 1
ATOM 876 O O . MET A 1 109 ? 10.990 0.230 -2.691 1.00 93.94 109 MET A O 1
ATOM 880 N N . ALA A 1 110 ? 13.152 -0.337 -2.480 1.00 94.56 110 ALA A N 1
ATOM 881 C CA . ALA A 1 110 ? 13.661 1.029 -2.329 1.00 94.56 110 ALA A CA 1
ATOM 882 C C . ALA A 1 110 ? 13.228 1.995 -3.458 1.00 94.56 110 ALA A C 1
ATOM 884 O O . ALA A 1 110 ? 13.136 3.201 -3.243 1.00 94.56 110 ALA A O 1
ATOM 885 N N . LEU A 1 111 ? 12.907 1.496 -4.661 1.00 95.81 111 LEU A N 1
ATOM 886 C CA . LEU A 1 111 ? 12.461 2.327 -5.790 1.00 95.81 111 LEU A CA 1
ATOM 887 C C . LEU A 1 111 ? 11.009 2.813 -5.669 1.00 95.81 111 LEU A C 1
ATOM 889 O O . LEU A 1 111 ? 10.576 3.642 -6.478 1.00 95.81 111 LEU A O 1
ATOM 893 N N . PHE A 1 112 ? 10.233 2.275 -4.726 1.00 96.56 112 PHE A N 1
ATOM 894 C CA . PHE A 1 112 ? 8.817 2.612 -4.575 1.00 96.56 112 PHE A CA 1
ATOM 895 C C . PHE A 1 112 ? 8.302 2.684 -3.137 1.00 96.56 112 PHE A C 1
ATOM 897 O O . PHE A 1 112 ? 7.173 3.138 -2.948 1.00 96.56 112 PHE A O 1
ATOM 904 N N . ALA A 1 113 ? 9.101 2.299 -2.142 1.00 95.94 113 ALA A N 1
ATOM 905 C CA . ALA A 1 113 ? 8.699 2.271 -0.741 1.00 95.94 113 ALA A CA 1
ATOM 906 C C . ALA A 1 113 ? 8.147 3.615 -0.249 1.00 95.94 113 ALA A C 1
ATOM 908 O O . ALA A 1 113 ? 7.043 3.657 0.284 1.00 95.94 113 ALA A O 1
ATOM 909 N N . SER A 1 114 ? 8.840 4.726 -0.520 1.00 95.44 114 SER A N 1
ATOM 910 C CA . SER A 1 114 ? 8.379 6.064 -0.117 1.00 95.44 114 SER A CA 1
ATOM 911 C C . SER A 1 114 ? 7.026 6.440 -0.729 1.00 95.44 114 SER A C 1
ATOM 913 O O . SER A 1 114 ? 6.197 7.046 -0.061 1.00 95.44 114 SER A O 1
ATOM 915 N N . SER A 1 115 ? 6.785 6.052 -1.986 1.00 97.50 115 SER A N 1
ATOM 916 C CA . SER A 1 115 ? 5.518 6.309 -2.687 1.00 97.50 115 SER A CA 1
ATOM 917 C C . SER A 1 115 ? 4.370 5.511 -2.058 1.00 97.50 115 SER A C 1
ATOM 919 O O . SER A 1 115 ? 3.284 6.044 -1.852 1.00 97.50 115 SER A O 1
ATOM 921 N N . LEU A 1 116 ? 4.616 4.245 -1.700 1.00 97.75 116 LEU A N 1
ATOM 922 C CA . LEU A 1 116 ? 3.631 3.408 -1.017 1.00 97.75 116 LEU A CA 1
ATOM 923 C C . LEU A 1 116 ? 3.343 3.905 0.405 1.00 97.75 116 LEU A C 1
ATOM 925 O O . LEU A 1 116 ? 2.180 4.068 0.759 1.00 97.75 116 LEU A O 1
ATOM 929 N N . LEU A 1 117 ? 4.380 4.200 1.191 1.00 97.00 117 LEU A N 1
ATOM 930 C CA . LEU A 1 117 ? 4.231 4.717 2.553 1.00 97.00 117 LEU A CA 1
ATOM 931 C C . LEU A 1 117 ? 3.477 6.053 2.582 1.00 97.00 117 LEU A C 1
ATOM 933 O O . LEU A 1 117 ? 2.571 6.210 3.391 1.00 97.00 117 LEU A O 1
ATOM 937 N N . GLY A 1 118 ? 3.756 6.971 1.649 1.00 97.31 118 GLY A N 1
ATOM 938 C CA . GLY A 1 118 ? 3.009 8.230 1.543 1.00 97.31 118 GLY A CA 1
ATOM 939 C C . GLY A 1 118 ? 1.519 8.026 1.234 1.00 97.31 118 GLY A C 1
ATOM 940 O O . GLY A 1 118 ? 0.662 8.717 1.791 1.00 97.31 118 GLY A O 1
ATOM 941 N N . ILE A 1 119 ? 1.184 7.043 0.388 1.00 98.00 119 ILE A N 1
ATOM 942 C CA . ILE A 1 119 ? -0.212 6.654 0.143 1.00 98.00 119 ILE A CA 1
ATOM 943 C C . ILE A 1 119 ? -0.836 6.074 1.413 1.00 98.00 119 ILE A C 1
ATOM 945 O O . ILE A 1 119 ? -1.917 6.516 1.792 1.00 98.00 119 ILE A O 1
ATOM 949 N N . ILE A 1 120 ? -0.169 5.121 2.072 1.00 97.94 120 ILE A N 1
ATOM 950 C CA . ILE A 1 120 ? -0.651 4.488 3.308 1.00 97.94 120 ILE A CA 1
ATOM 951 C C . ILE A 1 120 ? -0.926 5.544 4.376 1.00 97.94 120 ILE A C 1
ATOM 953 O O . ILE A 1 120 ? -2.022 5.568 4.924 1.00 97.94 120 ILE A O 1
ATOM 957 N N . GLN A 1 121 ? 0.017 6.454 4.618 1.00 97.12 121 GLN A N 1
ATOM 958 C CA . GLN A 1 121 ? -0.156 7.545 5.574 1.00 97.12 121 GLN A CA 1
ATOM 959 C C . GLN A 1 121 ? -1.410 8.370 5.249 1.00 97.12 121 GLN A C 1
ATOM 961 O O . GLN A 1 121 ? -2.262 8.571 6.110 1.00 97.12 121 GLN A O 1
ATOM 966 N N . THR A 1 122 ? -1.583 8.755 3.981 1.00 96.88 122 THR A N 1
ATOM 967 C CA . THR A 1 122 ? -2.761 9.520 3.540 1.00 96.88 122 THR A CA 1
ATOM 968 C C . THR A 1 122 ? -4.070 8.749 3.748 1.00 96.88 122 THR A C 1
ATOM 970 O O . THR A 1 122 ? -5.095 9.356 4.060 1.00 96.88 122 THR A O 1
ATOM 973 N N . LEU A 1 123 ? -4.063 7.422 3.560 1.00 97.00 123 LEU A N 1
ATOM 974 C CA . LEU A 1 123 ? -5.226 6.565 3.809 1.00 97.00 123 LEU A CA 1
ATOM 975 C C . LEU A 1 123 ? -5.557 6.486 5.298 1.00 97.00 123 LEU A C 1
ATOM 977 O O . LEU A 1 123 ? -6.722 6.628 5.655 1.00 97.00 123 LEU A O 1
ATOM 981 N N . LEU A 1 124 ? -4.546 6.321 6.156 1.00 96.69 124 LEU A N 1
ATOM 982 C CA . LEU A 1 124 ? -4.711 6.274 7.611 1.00 96.69 124 LEU A CA 1
ATOM 983 C C . LEU A 1 124 ? -5.220 7.607 8.189 1.00 96.69 124 LEU A C 1
ATOM 985 O O . LEU A 1 124 ? -5.842 7.625 9.248 1.00 96.69 124 LEU A O 1
ATOM 989 N N . GLU A 1 125 ? -5.026 8.719 7.483 1.00 94.62 125 GLU A N 1
ATOM 990 C CA . GLU A 1 125 ? -5.594 10.026 7.837 1.00 94.62 125 GLU A CA 1
ATOM 991 C C . GLU A 1 125 ? -7.087 10.170 7.460 1.00 94.62 125 GLU A C 1
ATOM 993 O O . GLU A 1 125 ? -7.752 11.092 7.937 1.00 94.62 125 GLU A O 1
ATOM 998 N N . GLN A 1 126 ? -7.664 9.261 6.659 1.00 91.50 126 GLN A N 1
ATOM 999 C CA . GLN A 1 126 ? -9.081 9.299 6.255 1.00 91.50 126 GLN A CA 1
ATOM 1000 C C . GLN A 1 126 ? -10.020 8.762 7.351 1.00 91.50 126 GLN A C 1
ATOM 1002 O O . GLN A 1 126 ? -10.721 7.772 7.160 1.00 91.50 126 GLN A O 1
ATOM 1007 N N . THR A 1 127 ? -10.087 9.437 8.501 1.00 85.25 127 THR A N 1
ATOM 1008 C CA . THR A 1 127 ? -10.827 8.975 9.698 1.00 85.25 127 THR A CA 1
ATOM 1009 C C . THR A 1 127 ? -12.328 8.746 9.508 1.00 85.25 127 THR A C 1
ATOM 1011 O O . THR A 1 127 ? -12.946 8.071 10.320 1.00 85.25 127 THR A O 1
ATOM 1014 N N . ARG A 1 128 ? -12.929 9.299 8.450 1.00 85.44 128 ARG A N 1
ATOM 1015 C CA . ARG A 1 128 ? -14.360 9.142 8.133 1.00 85.44 128 ARG A CA 1
ATOM 1016 C C . ARG A 1 128 ? -14.655 7.988 7.176 1.00 85.44 128 ARG A C 1
ATOM 1018 O O . ARG A 1 128 ? -15.814 7.757 6.848 1.00 85.44 128 ARG A O 1
ATOM 1025 N N . LEU A 1 129 ? -13.619 7.321 6.670 1.00 90.75 129 LEU A N 1
ATOM 1026 C CA . LEU A 1 129 ? -13.724 6.282 5.654 1.00 90.75 129 LEU A CA 1
ATOM 1027 C C . LEU A 1 129 ? -13.055 5.013 6.176 1.00 90.75 129 LEU A C 1
ATOM 1029 O O . LEU A 1 129 ? -11.915 4.718 5.821 1.00 90.75 129 LEU A O 1
ATOM 1033 N N . ASP A 1 130 ? -13.781 4.251 6.994 1.00 93.75 130 ASP A N 1
ATOM 1034 C CA . ASP A 1 130 ? -13.257 3.041 7.647 1.00 93.75 130 ASP A CA 1
ATOM 1035 C C . ASP A 1 130 ? -12.621 2.069 6.649 1.00 93.75 130 ASP A C 1
ATOM 1037 O O . ASP A 1 130 ? -11.577 1.480 6.908 1.00 93.75 130 ASP A O 1
ATOM 1041 N N . GLU A 1 131 ? -13.207 1.945 5.457 1.00 93.81 131 GLU A N 1
ATOM 1042 C CA . GLU A 1 131 ? -12.661 1.093 4.405 1.00 93.81 131 GLU A CA 1
ATOM 1043 C C . GLU A 1 131 ? -11.270 1.551 3.928 1.00 93.81 131 GLU A C 1
ATOM 1045 O O . GLU A 1 131 ? -10.413 0.717 3.645 1.00 93.81 131 GLU A O 1
ATOM 1050 N N . MET A 1 132 ? -11.009 2.861 3.861 1.00 95.25 132 MET A N 1
ATOM 1051 C CA . MET A 1 132 ? -9.684 3.378 3.500 1.00 95.25 132 MET A CA 1
ATOM 1052 C C . MET A 1 132 ? -8.667 3.121 4.613 1.00 95.25 132 MET A C 1
ATOM 1054 O O . MET A 1 132 ? -7.529 2.765 4.309 1.00 95.25 132 MET A O 1
ATOM 1058 N N . LEU A 1 133 ? -9.086 3.238 5.878 1.00 96.69 133 LEU A N 1
ATOM 1059 C CA . LEU A 1 133 ? -8.253 2.908 7.037 1.00 96.69 133 LEU A CA 1
ATOM 1060 C C . LEU A 1 133 ? -7.845 1.430 7.011 1.00 96.69 133 LEU A C 1
ATOM 1062 O O . LEU A 1 133 ? -6.656 1.127 7.069 1.00 96.69 133 LEU A O 1
ATOM 1066 N N . ILE A 1 134 ? -8.813 0.522 6.841 1.00 97.06 134 ILE A N 1
ATOM 1067 C CA . ILE A 1 134 ? -8.578 -0.931 6.805 1.00 97.06 134 ILE A CA 1
ATOM 1068 C C . ILE A 1 134 ? -7.621 -1.296 5.667 1.00 97.06 134 ILE A C 1
ATOM 1070 O O . ILE A 1 134 ? -6.634 -1.991 5.890 1.00 97.06 134 ILE A O 1
ATOM 1074 N N . ILE A 1 135 ? -7.853 -0.774 4.460 1.00 96.62 135 ILE A N 1
ATOM 1075 C CA . ILE A 1 135 ? -6.985 -1.045 3.304 1.00 96.62 135 ILE A CA 1
ATOM 1076 C C . ILE A 1 135 ? -5.582 -0.459 3.503 1.00 96.62 135 ILE A C 1
ATOM 1078 O O . ILE A 1 135 ? -4.595 -1.073 3.091 1.00 96.62 135 ILE A O 1
ATOM 1082 N N . GLY A 1 136 ? -5.480 0.715 4.134 1.00 97.75 136 GLY A N 1
ATOM 1083 C CA . GLY A 1 136 ? -4.205 1.309 4.529 1.00 97.75 136 GLY A CA 1
ATOM 1084 C C . GLY A 1 136 ? -3.433 0.407 5.492 1.00 97.75 136 GLY A C 1
ATOM 1085 O O . GLY A 1 136 ? -2.259 0.128 5.250 1.00 97.75 136 GLY A O 1
ATOM 1086 N N . CYS A 1 137 ? -4.101 -0.111 6.526 1.00 98.31 137 CYS A N 1
ATOM 1087 C CA . CYS A 1 137 ? -3.532 -1.071 7.472 1.00 98.31 137 CYS A CA 1
ATOM 1088 C C . CYS A 1 137 ? -3.112 -2.379 6.790 1.00 98.31 137 CYS A C 1
ATOM 1090 O O . CYS A 1 137 ? -1.996 -2.845 7.003 1.00 98.31 137 CYS A O 1
ATOM 1092 N N . ASP A 1 138 ? -3.949 -2.957 5.930 1.00 97.38 138 ASP A N 1
ATOM 1093 C CA . ASP A 1 138 ? -3.615 -4.195 5.222 1.00 97.38 138 ASP A CA 1
ATOM 1094 C C . ASP A 1 138 ? -2.375 -4.037 4.335 1.00 97.38 138 ASP A C 1
ATOM 1096 O O . ASP A 1 138 ? -1.483 -4.889 4.350 1.00 97.38 138 ASP A O 1
ATOM 1100 N N . ALA A 1 139 ? -2.276 -2.925 3.603 1.00 97.62 139 ALA A N 1
ATOM 1101 C CA . ALA A 1 139 ? -1.099 -2.633 2.793 1.00 97.62 139 ALA A CA 1
ATOM 1102 C C . ALA A 1 139 ? 0.146 -2.337 3.638 1.00 97.62 139 ALA A C 1
ATOM 1104 O O . ALA A 1 139 ? 1.251 -2.687 3.225 1.00 97.62 139 ALA A O 1
ATOM 1105 N N . LEU A 1 140 ? -0.018 -1.725 4.813 1.00 97.81 140 LEU A N 1
ATOM 1106 C CA . LEU A 1 140 ? 1.077 -1.493 5.750 1.00 97.81 140 LEU A CA 1
ATOM 1107 C C . LEU A 1 140 ? 1.592 -2.797 6.358 1.00 97.81 140 LEU A C 1
ATOM 1109 O O . LEU A 1 140 ? 2.800 -2.988 6.428 1.00 97.81 140 LEU A O 1
ATOM 1113 N N . ALA A 1 141 ? 0.704 -3.722 6.725 1.00 97.19 141 ALA A N 1
ATOM 1114 C CA . ALA A 1 141 ? 1.103 -5.049 7.185 1.00 97.19 141 ALA A CA 1
ATOM 1115 C C . ALA A 1 141 ? 1.901 -5.789 6.099 1.00 97.19 141 ALA A C 1
ATOM 1117 O O . ALA A 1 141 ? 2.968 -6.330 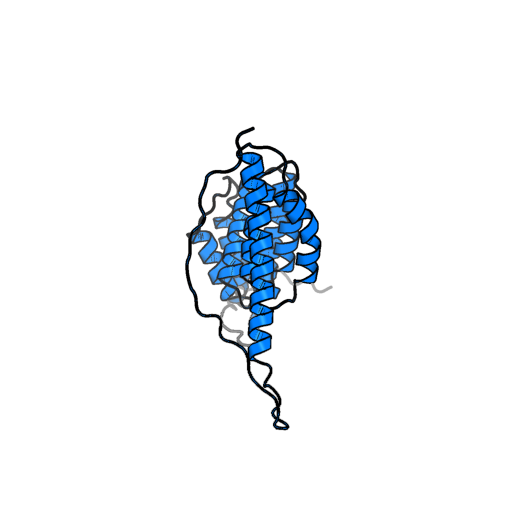6.378 1.00 97.19 141 ALA A O 1
ATOM 1118 N N . GLU A 1 142 ? 1.437 -5.756 4.845 1.00 96.38 142 GLU A N 1
ATOM 1119 C CA . GLU A 1 142 ? 2.172 -6.348 3.719 1.00 96.38 142 GLU A CA 1
ATOM 1120 C C . GLU A 1 142 ? 3.536 -5.673 3.507 1.00 96.38 142 GLU A C 1
ATOM 1122 O O . GLU A 1 142 ? 4.530 -6.348 3.239 1.00 96.38 142 GLU A O 1
ATOM 1127 N N . PHE A 1 143 ? 3.603 -4.345 3.651 1.00 96.44 143 PHE A N 1
ATOM 1128 C CA . PHE A 1 143 ? 4.849 -3.584 3.561 1.00 96.44 143 PHE A CA 1
ATOM 1129 C C . PHE A 1 143 ? 5.849 -4.010 4.635 1.00 96.44 143 PHE A C 1
ATOM 1131 O O . PHE A 1 143 ? 6.990 -4.316 4.295 1.00 96.44 143 PHE A O 1
ATOM 1138 N N . VAL A 1 144 ? 5.416 -4.067 5.898 1.00 95.12 144 VAL A N 1
ATOM 1139 C CA . VAL A 1 144 ? 6.246 -4.474 7.042 1.00 95.12 144 VAL A CA 1
ATOM 1140 C C . VAL A 1 144 ? 6.769 -5.895 6.836 1.00 95.12 144 VAL A C 1
ATOM 1142 O O . VAL A 1 144 ? 7.973 -6.119 6.878 1.00 95.12 144 VAL A O 1
ATOM 1145 N N . ASN A 1 145 ? 5.893 -6.835 6.479 1.00 92.81 145 ASN A N 1
ATOM 1146 C CA . ASN A 1 145 ? 6.280 -8.227 6.225 1.00 92.81 145 ASN A CA 1
ATOM 1147 C C . ASN A 1 145 ? 7.187 -8.400 4.989 1.00 92.81 145 ASN A C 1
ATOM 1149 O O . ASN A 1 145 ? 7.835 -9.435 4.823 1.00 92.81 145 ASN A O 1
ATOM 1153 N N . SER A 1 146 ? 7.241 -7.399 4.107 1.00 91.44 146 SER A N 1
ATOM 1154 C CA . SER A 1 146 ? 8.076 -7.406 2.902 1.00 91.44 146 SER A CA 1
ATOM 1155 C C . SER A 1 146 ? 9.418 -6.694 3.071 1.00 91.44 146 SER A C 1
ATOM 1157 O O . SER A 1 146 ? 10.232 -6.766 2.145 1.00 91.44 146 SER A O 1
ATOM 1159 N N . GLN A 1 147 ? 9.666 -6.026 4.205 1.00 86.88 147 GLN A N 1
ATOM 1160 C CA . GLN A 1 147 ? 10.935 -5.342 4.463 1.00 86.88 147 GLN A CA 1
ATOM 1161 C C . GLN A 1 147 ? 12.112 -6.325 4.338 1.00 86.88 147 GLN A C 1
ATOM 1163 O O . GLN A 1 147 ? 12.010 -7.510 4.665 1.00 86.88 147 GLN A O 1
ATOM 1168 N N . MET A 1 148 ? 13.226 -5.831 3.799 1.00 80.06 148 MET A N 1
ATOM 1169 C CA . MET A 1 148 ? 14.496 -6.567 3.725 1.00 80.06 148 MET A CA 1
ATOM 1170 C C . MET A 1 148 ? 15.534 -6.010 4.700 1.00 80.06 148 MET A C 1
ATOM 1172 O O . MET A 1 148 ? 16.508 -6.690 5.004 1.00 80.06 148 MET A O 1
ATOM 1176 N N . ASP A 1 149 ? 15.328 -4.774 5.146 1.00 80.69 149 ASP A N 1
ATOM 1177 C CA . ASP A 1 149 ? 16.176 -4.030 6.060 1.00 80.69 149 ASP A CA 1
ATOM 1178 C C . ASP A 1 149 ? 15.324 -3.013 6.840 1.00 80.69 149 ASP A C 1
ATOM 1180 O O . ASP A 1 149 ? 14.165 -2.745 6.499 1.00 80.69 149 ASP A O 1
ATOM 1184 N N . SER A 1 150 ? 15.923 -2.413 7.866 1.00 83.00 150 SER A N 1
ATOM 1185 C CA . SER A 1 150 ? 15.283 -1.448 8.763 1.00 83.00 150 SER A CA 1
ATOM 1186 C C . SER A 1 150 ? 15.262 -0.008 8.222 1.00 83.00 150 SER A C 1
ATOM 1188 O O . SER A 1 150 ? 14.995 0.939 8.967 1.00 83.00 150 SER A O 1
ATOM 1190 N N . THR A 1 151 ? 15.471 0.203 6.911 1.00 88.44 151 THR A N 1
ATOM 1191 C CA . THR A 1 151 ? 15.577 1.546 6.291 1.00 88.44 151 THR A CA 1
ATOM 1192 C C . THR A 1 151 ? 14.359 2.437 6.557 1.00 88.44 151 THR A C 1
ATOM 1194 O O . THR A 1 151 ? 14.469 3.664 6.585 1.00 88.44 151 THR A O 1
ATOM 1197 N N . HIS A 1 152 ? 13.179 1.843 6.746 1.00 88.62 152 HIS A N 1
ATOM 1198 C CA . HIS A 1 152 ? 11.927 2.580 6.930 1.00 88.62 152 HIS A CA 1
ATOM 1199 C C . HIS A 1 152 ? 11.407 2.587 8.371 1.00 88.62 152 HIS A C 1
ATOM 1201 O O . HIS A 1 152 ? 10.324 3.122 8.602 1.00 88.62 152 HIS A O 1
ATOM 1207 N N . MET A 1 153 ? 12.176 2.077 9.338 1.00 87.88 153 MET A N 1
ATOM 1208 C CA . MET A 1 153 ? 11.754 1.952 10.737 1.00 87.88 153 MET A CA 1
ATOM 1209 C C . MET A 1 153 ? 11.294 3.287 11.336 1.00 87.88 153 MET A C 1
ATOM 1211 O O . MET A 1 153 ? 10.200 3.355 11.878 1.00 87.88 153 MET A O 1
ATOM 1215 N N . PHE A 1 154 ? 12.034 4.380 11.112 1.00 89.38 154 PHE A N 1
ATOM 1216 C CA . PHE A 1 154 ? 11.635 5.718 11.580 1.00 89.38 154 PHE A CA 1
ATOM 1217 C C . PHE A 1 154 ? 10.278 6.180 11.013 1.00 89.38 154 PHE A C 1
ATOM 1219 O O . PHE A 1 154 ? 9.484 6.814 11.703 1.00 89.38 154 PHE A O 1
ATOM 1226 N N . HIS A 1 155 ? 9.984 5.855 9.747 1.00 90.94 155 HIS A N 1
ATOM 1227 C CA . HIS A 1 155 ? 8.681 6.175 9.156 1.00 90.94 155 HIS A CA 1
ATOM 1228 C C . HIS A 1 155 ? 7.579 5.338 9.817 1.00 90.94 155 HIS A C 1
ATOM 1230 O O . HIS A 1 155 ? 6.518 5.865 10.143 1.00 90.94 155 HIS A O 1
ATOM 1236 N N . LEU A 1 156 ? 7.837 4.045 10.035 1.00 93.69 156 LEU A N 1
ATOM 1237 C CA . LEU A 1 156 ? 6.893 3.133 10.678 1.00 93.69 156 LEU A CA 1
ATOM 1238 C C . LEU A 1 156 ? 6.607 3.535 12.132 1.00 93.69 156 LEU A C 1
ATOM 1240 O O . LEU A 1 156 ? 5.449 3.525 12.541 1.00 93.69 156 LEU A O 1
ATOM 1244 N N . GLU A 1 157 ? 7.625 3.956 12.884 1.00 93.50 157 GLU A N 1
ATOM 1245 C CA . GLU A 1 157 ? 7.480 4.471 14.253 1.00 93.50 157 GLU A CA 1
ATOM 1246 C C . GLU A 1 157 ? 6.507 5.651 14.322 1.00 93.50 157 GLU A C 1
ATOM 1248 O O . GLU A 1 157 ? 5.643 5.696 15.198 1.00 93.50 157 GLU A O 1
ATOM 1253 N N . GLY A 1 158 ? 6.569 6.563 13.346 1.00 94.75 158 GLY A N 1
ATOM 1254 C CA . GLY A 1 158 ? 5.640 7.691 13.247 1.00 94.75 158 GLY A CA 1
ATOM 1255 C C . GLY A 1 158 ? 4.169 7.287 13.076 1.00 94.75 158 GLY A C 1
ATOM 1256 O O . GLY A 1 158 ? 3.280 8.078 13.392 1.00 94.75 158 GLY A O 1
ATOM 1257 N N . LEU A 1 159 ? 3.889 6.063 12.614 1.00 96.12 159 LEU A N 1
ATOM 1258 C CA . LEU A 1 159 ? 2.530 5.545 12.432 1.00 96.12 159 LEU A CA 1
ATOM 1259 C C . LEU A 1 159 ? 1.988 4.828 13.677 1.00 96.12 159 LEU A C 1
ATOM 1261 O O . LEU A 1 159 ? 0.772 4.652 13.779 1.00 96.12 159 LEU A O 1
ATOM 1265 N N . ILE A 1 160 ? 2.843 4.458 14.641 1.00 96.38 160 ILE A N 1
ATOM 1266 C CA . ILE A 1 160 ? 2.450 3.700 15.843 1.00 96.38 160 ILE A CA 1
ATOM 1267 C C . ILE A 1 160 ? 1.288 4.362 16.599 1.00 96.38 160 ILE A C 1
ATOM 1269 O O . ILE A 1 160 ? 0.302 3.666 16.846 1.00 96.38 160 ILE A O 1
ATOM 1273 N N . PRO A 1 161 ? 1.305 5.678 16.912 1.00 97.00 161 PRO A N 1
ATOM 1274 C CA . PRO A 1 161 ? 0.203 6.294 17.654 1.00 97.00 161 PRO A CA 1
ATOM 1275 C C . PRO A 1 161 ? -1.142 6.147 16.939 1.00 97.00 161 PRO A C 1
ATOM 1277 O O . PRO A 1 161 ? -2.169 5.898 17.569 1.00 97.00 161 PRO A O 1
ATOM 1280 N N . LYS A 1 162 ? -1.136 6.253 15.604 1.00 96.50 162 LYS A N 1
ATOM 1281 C CA . LYS A 1 162 ? -2.351 6.101 14.807 1.00 96.50 162 LYS A CA 1
ATOM 1282 C C . LYS A 1 162 ? -2.848 4.658 14.803 1.00 96.50 162 LYS A C 1
ATOM 1284 O O . LYS A 1 162 ? -4.052 4.432 14.859 1.00 96.50 162 LYS A O 1
ATOM 1289 N N . LEU A 1 163 ? -1.938 3.691 14.742 1.00 97.44 163 LEU A N 1
ATOM 1290 C CA . LEU A 1 163 ? -2.277 2.271 14.778 1.00 97.44 163 LEU A CA 1
ATOM 1291 C C . LEU A 1 163 ? -2.831 1.848 16.141 1.00 97.44 163 LEU A C 1
ATOM 1293 O O . LEU A 1 163 ? -3.813 1.111 16.170 1.00 97.44 163 LEU A O 1
ATOM 1297 N N . CYS A 1 164 ? -2.269 2.355 17.244 1.00 97.56 164 CYS A N 1
ATOM 1298 C CA . CYS A 1 164 ? -2.819 2.141 18.585 1.00 97.56 164 CYS A CA 1
ATOM 1299 C C . CYS A 1 164 ? -4.233 2.717 18.699 1.00 97.56 164 CYS A C 1
ATOM 1301 O O . CYS A 1 164 ? -5.133 2.017 19.143 1.00 97.56 164 CYS A O 1
ATOM 1303 N N . GLN A 1 165 ? -4.463 3.932 18.188 1.00 95.88 165 GLN A N 1
ATOM 1304 C CA . GLN A 1 165 ? -5.807 4.513 18.156 1.00 95.88 165 GLN A CA 1
ATOM 1305 C C . GLN A 1 165 ? -6.813 3.611 17.419 1.00 95.88 165 GLN A C 1
ATOM 1307 O O . GLN A 1 165 ? -7.932 3.444 17.883 1.00 95.88 165 GLN A O 1
ATOM 1312 N N . LEU A 1 166 ? -6.432 3.028 16.276 1.00 96.31 166 LEU A N 1
ATOM 1313 C CA . LEU A 1 166 ? -7.309 2.106 15.540 1.00 96.31 166 LEU A CA 1
ATOM 1314 C C . LEU A 1 166 ? -7.522 0.786 16.293 1.00 96.31 166 LEU A C 1
ATOM 1316 O O . LEU A 1 166 ? -8.623 0.246 16.274 1.00 96.31 166 LEU A O 1
ATOM 1320 N N . ALA A 1 167 ? -6.479 0.276 16.954 1.00 96.56 167 ALA A N 1
ATOM 1321 C CA . ALA A 1 167 ? -6.529 -0.927 17.786 1.00 96.56 167 ALA A CA 1
ATOM 1322 C C . ALA A 1 167 ? -7.437 -0.771 19.020 1.00 96.56 167 ALA A C 1
ATOM 1324 O O . ALA A 1 167 ? -7.943 -1.768 19.536 1.00 96.56 167 ALA A O 1
ATOM 1325 N N . GLU A 1 168 ? -7.664 0.468 19.449 1.00 95.75 168 GLU A N 1
ATOM 1326 C CA . GLU A 1 168 ? -8.491 0.856 20.592 1.00 95.75 168 GLU A CA 1
ATOM 1327 C C . GLU A 1 168 ? -9.834 1.485 20.167 1.00 95.75 168 GLU A C 1
ATOM 1329 O O . GLU A 1 168 ? -10.477 2.140 20.977 1.00 95.75 168 GLU A O 1
ATOM 1334 N N . GLU A 1 169 ? -10.280 1.302 18.913 1.00 94.88 169 GLU A N 1
ATOM 1335 C CA . GLU A 1 169 ? -11.557 1.865 18.440 1.00 94.88 169 GLU A CA 1
ATOM 1336 C C . GLU A 1 169 ? -12.736 1.408 19.321 1.00 94.88 169 GLU A C 1
ATOM 1338 O O . GLU A 1 169 ? -12.992 0.207 19.482 1.00 94.88 169 GLU A O 1
ATOM 1343 N N . ASP A 1 170 ? -13.468 2.392 19.849 1.00 89.75 170 ASP A N 1
ATOM 1344 C CA . ASP A 1 170 ? -14.615 2.196 20.729 1.00 89.75 170 ASP A CA 1
ATOM 1345 C C . ASP A 1 170 ? -15.823 1.596 19.997 1.00 89.75 170 ASP A C 1
ATOM 1347 O O . ASP A 1 170 ? -16.112 1.904 18.838 1.00 89.75 170 ASP A O 1
ATOM 1351 N N . GLY A 1 171 ? -16.597 0.796 20.728 1.00 90.38 171 GLY A N 1
ATOM 1352 C CA . GLY A 1 171 ? -17.831 0.185 20.243 1.00 90.38 171 GLY A CA 1
ATOM 1353 C C . GLY A 1 171 ? -17.728 -1.326 20.060 1.00 90.38 171 GLY A C 1
ATOM 1354 O O . GLY A 1 171 ? -16.651 -1.900 19.887 1.00 90.38 171 GLY A O 1
ATOM 1355 N N . ASP A 1 172 ? -18.887 -1.977 20.111 1.00 91.06 172 ASP A N 1
ATOM 1356 C CA . ASP A 1 172 ? -19.028 -3.436 20.017 1.00 91.06 172 ASP A CA 1
ATOM 1357 C C . ASP A 1 172 ? -19.675 -3.881 18.693 1.00 91.06 172 ASP A C 1
ATOM 1359 O O . ASP A 1 172 ? -20.261 -4.953 18.589 1.00 91.06 172 ASP A O 1
ATOM 1363 N N . ASP A 1 173 ? -19.616 -3.029 17.667 1.00 94.50 173 ASP A N 1
ATOM 1364 C CA . ASP A 1 173 ? -20.134 -3.339 16.340 1.00 94.50 173 ASP A CA 1
ATOM 1365 C C . ASP A 1 173 ? -19.052 -3.925 15.410 1.00 94.50 173 ASP A C 1
ATOM 1367 O O . ASP A 1 173 ? -17.841 -3.813 15.633 1.00 94.50 173 ASP A O 1
ATOM 1371 N N . ASP A 1 174 ? -19.491 -4.536 14.304 1.00 94.19 174 ASP A N 1
ATOM 1372 C CA . ASP A 1 174 ? -18.600 -5.106 13.280 1.00 94.19 174 ASP A CA 1
ATOM 1373 C C . ASP A 1 174 ? -17.653 -4.065 12.661 1.00 94.19 174 ASP A C 1
ATOM 1375 O O . ASP A 1 174 ? -16.618 -4.398 12.076 1.00 94.19 174 ASP A O 1
ATOM 1379 N N . ARG A 1 175 ? -18.015 -2.780 12.722 1.00 93.75 175 ARG A N 1
ATOM 1380 C CA . ARG A 1 175 ? -17.167 -1.676 12.270 1.00 93.75 175 ARG A CA 1
ATOM 1381 C C . ARG A 1 175 ? -15.967 -1.524 13.204 1.00 93.75 175 ARG A C 1
ATOM 1383 O O . ARG A 1 175 ? -14.834 -1.615 12.723 1.00 93.75 175 ARG A O 1
ATOM 1390 N N . ALA A 1 176 ? -16.205 -1.340 14.502 1.00 94.69 176 ALA A N 1
ATOM 1391 C CA . ALA A 1 176 ? -15.158 -1.200 15.505 1.00 94.69 176 ALA A CA 1
ATOM 1392 C C . ALA A 1 176 ? -14.258 -2.440 15.535 1.00 94.69 176 ALA A C 1
ATOM 1394 O O . ALA A 1 176 ? -13.036 -2.311 15.507 1.00 94.69 176 ALA A O 1
ATOM 1395 N N . LEU A 1 177 ? -14.835 -3.648 15.477 1.00 96.19 177 LEU A N 1
ATOM 1396 C CA . LEU A 1 177 ? -14.065 -4.898 15.419 1.00 96.19 177 LEU A CA 1
ATOM 1397 C C . LEU A 1 177 ? -13.102 -4.946 14.224 1.00 96.19 177 LEU A C 1
ATOM 1399 O O . LEU A 1 177 ? -11.936 -5.316 14.382 1.00 96.19 177 LEU A O 1
ATOM 1403 N N . ARG A 1 178 ? -13.553 -4.539 13.030 1.00 96.75 178 ARG A N 1
ATOM 1404 C CA . ARG A 1 178 ? -12.697 -4.518 11.834 1.00 96.75 178 ARG A CA 1
ATOM 1405 C C . ARG A 1 178 ? -11.553 -3.517 11.963 1.00 96.75 178 ARG A C 1
ATOM 1407 O O . ARG A 1 178 ? -10.422 -3.876 11.641 1.00 96.75 178 ARG A O 1
ATOM 1414 N N . LEU A 1 179 ? -11.811 -2.312 12.470 1.00 96.56 179 LEU A N 1
ATOM 1415 C CA . LEU A 1 179 ? -10.766 -1.306 12.691 1.00 96.56 179 LEU A CA 1
ATOM 1416 C C . LEU A 1 179 ? -9.743 -1.768 13.736 1.00 96.56 179 LEU A C 1
ATOM 1418 O O . LEU A 1 179 ? -8.541 -1.737 13.452 1.00 96.56 179 LEU A O 1
ATOM 1422 N N . ARG A 1 180 ? -10.215 -2.314 14.866 1.00 97.50 180 ARG A N 1
ATOM 1423 C CA . ARG A 1 180 ? -9.356 -2.899 15.905 1.00 97.50 180 ARG A CA 1
ATOM 1424 C C . ARG A 1 180 ? -8.472 -4.000 15.342 1.00 97.50 180 ARG A C 1
ATOM 1426 O O . ARG A 1 180 ? -7.254 -3.973 15.510 1.00 97.50 180 ARG A O 1
ATOM 1433 N N . SER A 1 181 ? -9.067 -4.932 14.596 1.00 97.69 181 SER A N 1
ATOM 1434 C CA . SER A 1 181 ? -8.331 -6.033 13.970 1.00 97.69 181 SER A CA 1
ATOM 1435 C C . SER A 1 181 ? -7.265 -5.545 12.982 1.00 97.69 181 SER A C 1
ATOM 1437 O O . SER A 1 181 ? -6.149 -6.067 12.975 1.00 97.69 181 SER A O 1
ATOM 1439 N N . ALA A 1 182 ? -7.569 -4.511 12.192 1.00 97.81 182 ALA A N 1
ATOM 1440 C CA . ALA A 1 182 ? -6.653 -3.957 11.205 1.00 97.81 182 ALA A CA 1
ATOM 1441 C C . ALA A 1 182 ? -5.459 -3.252 11.873 1.00 97.81 182 ALA A C 1
ATOM 1443 O O . ALA A 1 182 ? -4.316 -3.492 11.482 1.00 97.81 182 ALA A O 1
ATOM 1444 N N . GLY A 1 183 ? -5.704 -2.448 12.915 1.00 97.69 183 GLY A N 1
ATOM 1445 C CA . GLY A 1 183 ? -4.647 -1.812 13.709 1.00 97.69 183 GLY A CA 1
ATOM 1446 C C . GLY A 1 183 ? -3.744 -2.839 14.398 1.00 97.69 183 GLY A C 1
ATOM 1447 O O . GLY A 1 183 ? -2.522 -2.814 14.223 1.00 97.69 183 GLY A O 1
ATOM 1448 N N . LEU A 1 184 ? -4.346 -3.806 15.100 1.00 98.12 184 LEU A N 1
ATOM 1449 C CA . LEU A 1 184 ? -3.625 -4.873 15.804 1.00 98.12 184 LEU A CA 1
ATOM 1450 C C . LEU A 1 184 ? -2.782 -5.737 14.862 1.00 98.12 184 LEU A C 1
ATOM 1452 O O . LEU A 1 184 ? -1.652 -6.083 15.199 1.00 98.12 184 LEU A O 1
ATOM 1456 N N . LYS A 1 185 ? -3.288 -6.053 13.665 1.00 97.88 185 LYS A N 1
ATOM 1457 C CA . LYS A 1 185 ? -2.548 -6.822 12.652 1.00 97.88 185 LYS A CA 1
ATOM 1458 C C . LYS A 1 185 ? -1.238 -6.140 12.256 1.00 97.88 185 LYS A C 1
ATOM 1460 O O . LYS A 1 185 ? -0.211 -6.813 12.127 1.00 97.88 185 LYS A O 1
ATOM 1465 N N . VAL A 1 186 ? -1.255 -4.821 12.062 1.00 97.88 186 VAL A N 1
AT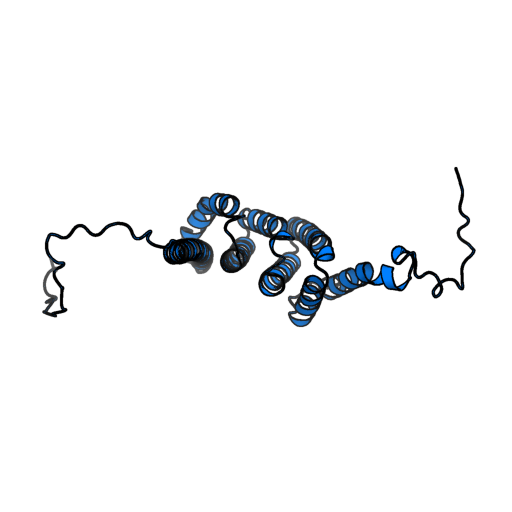OM 1466 C CA . VAL A 1 186 ? -0.040 -4.069 11.718 1.00 97.88 186 VAL A CA 1
ATOM 1467 C C . VAL A 1 186 ? 0.919 -4.031 12.900 1.00 97.88 186 VAL A C 1
ATOM 1469 O O . VAL A 1 186 ? 2.094 -4.342 12.722 1.00 97.88 186 VAL A O 1
ATOM 1472 N N . LEU A 1 187 ? 0.424 -3.712 14.100 1.00 97.56 187 LEU A N 1
ATOM 1473 C CA . LEU A 1 187 ? 1.247 -3.675 15.314 1.00 97.56 187 LEU A CA 1
ATOM 1474 C C . LEU A 1 187 ? 1.932 -5.024 15.567 1.00 97.56 187 LEU A C 1
ATOM 1476 O O . LEU A 1 187 ? 3.140 -5.071 15.789 1.00 97.56 187 LEU A O 1
ATOM 1480 N N . ALA A 1 188 ? 1.191 -6.126 15.440 1.00 96.69 188 ALA A N 1
ATOM 1481 C CA . ALA A 1 188 ? 1.743 -7.472 15.541 1.00 96.69 188 ALA A CA 1
ATOM 1482 C C . ALA A 1 188 ? 2.829 -7.725 14.483 1.00 96.69 188 ALA A C 1
ATOM 1484 O O . ALA A 1 188 ? 3.900 -8.228 14.816 1.00 96.69 188 ALA A O 1
ATOM 1485 N N . SER A 1 189 ? 2.594 -7.326 13.227 1.00 94.94 189 SER A N 1
ATOM 1486 C CA . SER A 1 189 ? 3.585 -7.469 12.148 1.00 94.94 189 SER A CA 1
ATOM 1487 C C . SER A 1 189 ? 4.869 -6.680 12.444 1.00 94.94 189 SER A C 1
ATOM 1489 O O . SER A 1 189 ? 5.965 -7.194 12.235 1.00 94.94 189 SER A O 1
ATOM 1491 N N . MET A 1 190 ? 4.754 -5.462 12.986 1.00 93.81 190 MET A N 1
ATOM 1492 C CA . MET A 1 190 ? 5.908 -4.635 13.367 1.00 93.81 190 MET A CA 1
ATOM 1493 C C . MET A 1 190 ? 6.721 -5.273 14.498 1.00 93.81 190 MET A C 1
ATOM 1495 O O . MET A 1 190 ? 7.942 -5.365 14.395 1.00 93.81 190 MET A O 1
ATOM 1499 N N . ILE A 1 191 ? 6.053 -5.778 15.540 1.00 91.81 191 ILE A N 1
ATOM 1500 C CA . ILE A 1 191 ? 6.713 -6.463 16.663 1.00 91.81 191 ILE A CA 1
ATOM 1501 C C . ILE A 1 191 ? 7.441 -7.721 16.177 1.00 91.81 191 ILE A C 1
ATOM 1503 O O . ILE A 1 191 ? 8.595 -7.949 16.545 1.00 91.81 191 ILE A O 1
ATOM 1507 N N . ILE A 1 192 ? 6.790 -8.529 15.333 1.00 89.56 192 ILE A N 1
ATOM 1508 C CA . ILE A 1 192 ? 7.384 -9.749 14.772 1.00 89.56 192 ILE A CA 1
ATOM 1509 C C . ILE A 1 192 ? 8.613 -9.406 13.922 1.00 89.56 192 ILE A C 1
ATOM 1511 O O . ILE A 1 192 ? 9.644 -10.056 14.086 1.00 89.56 192 ILE A O 1
ATOM 1515 N N . SER A 1 193 ? 8.536 -8.376 13.071 1.00 86.31 193 SER A N 1
ATOM 1516 C CA . SER A 1 193 ? 9.663 -7.939 12.232 1.00 86.31 193 SER A CA 1
ATOM 1517 C C . SER A 1 193 ? 10.887 -7.578 13.077 1.00 86.31 193 SER A C 1
ATOM 1519 O O . SER A 1 193 ? 11.958 -8.143 12.873 1.00 86.31 193 SER A O 1
ATOM 1521 N N . VAL A 1 194 ? 10.710 -6.725 14.093 1.00 83.12 194 VAL A N 1
ATOM 1522 C CA . VAL A 1 194 ? 11.800 -6.307 14.995 1.00 83.12 194 VAL A CA 1
ATOM 1523 C C . VAL A 1 194 ? 12.360 -7.492 15.789 1.00 83.12 194 VAL A C 1
ATOM 1525 O O . VAL A 1 194 ? 13.568 -7.617 15.981 1.00 83.12 194 VAL A O 1
ATOM 1528 N N . THR A 1 195 ? 11.495 -8.402 16.244 1.00 81.25 195 THR A N 1
ATOM 1529 C CA . THR A 1 195 ? 11.923 -9.586 17.007 1.00 81.25 195 THR A CA 1
ATOM 1530 C C . THR A 1 195 ? 12.768 -10.532 16.151 1.00 81.25 195 THR A C 1
ATOM 1532 O O . THR A 1 195 ? 13.779 -11.057 16.622 1.00 81.25 195 THR A O 1
ATOM 1535 N N . LEU A 1 196 ? 12.378 -10.742 14.890 1.00 77.06 196 LEU A N 1
ATOM 1536 C CA . LEU A 1 196 ? 13.132 -11.567 13.948 1.00 77.06 196 LEU A CA 1
ATOM 1537 C C . LEU A 1 196 ? 14.489 -10.945 13.606 1.00 77.06 196 LEU A C 1
ATOM 1539 O O . LEU A 1 196 ? 15.478 -11.675 13.579 1.00 77.06 196 LEU A O 1
ATOM 1543 N N . GLU A 1 197 ? 14.553 -9.629 13.396 1.00 74.81 197 GLU A N 1
ATOM 1544 C CA . GLU A 1 197 ? 15.817 -8.909 13.175 1.00 74.81 197 GLU A CA 1
ATOM 1545 C C . GLU A 1 197 ? 16.788 -9.130 14.345 1.00 74.81 197 GLU A C 1
ATOM 1547 O O . GLU A 1 197 ? 17.889 -9.650 14.146 1.00 74.81 197 GLU A O 1
ATOM 1552 N N . ASN A 1 198 ? 16.335 -8.893 15.581 1.00 73.62 198 ASN A N 1
ATOM 1553 C CA . ASN A 1 198 ? 17.147 -9.099 16.786 1.00 73.62 198 ASN A CA 1
ATOM 1554 C C . ASN A 1 198 ? 17.632 -10.554 16.942 1.00 73.62 198 ASN A C 1
ATOM 1556 O O . ASN A 1 198 ? 18.771 -10.807 17.350 1.00 73.62 198 ASN A O 1
ATOM 1560 N N . TYR A 1 199 ? 16.787 -11.535 16.611 1.00 72.19 199 TYR A N 1
ATOM 1561 C CA . TYR A 1 199 ? 17.160 -12.951 16.667 1.00 72.19 199 TYR A CA 1
ATOM 1562 C C . TYR A 1 199 ? 18.259 -13.309 15.654 1.00 72.19 199 TYR A C 1
ATOM 1564 O O . TYR A 1 199 ? 19.157 -14.098 15.965 1.00 72.19 199 TYR A O 1
ATOM 1572 N N . MET A 1 200 ? 18.206 -12.735 14.450 1.00 70.88 200 MET A N 1
ATOM 1573 C CA . MET A 1 200 ? 19.207 -12.971 13.407 1.00 70.88 200 MET A CA 1
ATOM 1574 C C . MET A 1 200 ? 20.544 -12.297 13.735 1.00 70.88 200 MET A C 1
ATOM 1576 O O . MET A 1 200 ? 21.585 -12.937 13.573 1.00 70.88 200 MET A O 1
ATOM 1580 N N . ASP A 1 201 ? 20.522 -11.082 14.286 1.00 66.81 201 ASP A N 1
ATOM 1581 C CA . ASP A 1 201 ? 21.730 -10.388 14.751 1.00 66.81 201 ASP A CA 1
ATOM 1582 C C . ASP A 1 201 ? 22.439 -11.171 15.864 1.00 66.81 201 ASP A C 1
ATOM 1584 O O . ASP A 1 201 ? 23.656 -11.370 15.818 1.00 66.81 201 ASP A O 1
ATOM 1588 N N . THR A 1 202 ? 21.673 -11.737 16.803 1.00 67.94 202 THR A N 1
ATOM 1589 C CA . THR A 1 202 ? 22.211 -12.557 17.906 1.00 67.94 202 THR A CA 1
ATOM 1590 C C . THR A 1 202 ? 22.922 -13.826 17.407 1.00 67.94 202 THR A C 1
ATOM 1592 O O . THR A 1 202 ? 23.882 -14.289 18.022 1.00 67.94 202 THR A O 1
ATOM 1595 N N . LYS A 1 203 ? 22.493 -14.404 16.273 1.00 62.41 203 LYS A N 1
ATOM 1596 C CA . LYS A 1 203 ? 23.161 -15.567 15.656 1.00 62.41 203 LYS A CA 1
ATOM 1597 C C . LYS A 1 203 ? 24.421 -15.207 14.873 1.00 62.41 203 LYS A C 1
ATOM 1599 O O . LYS A 1 203 ? 25.275 -16.074 14.692 1.00 62.41 203 LYS A O 1
ATOM 1604 N N . MET A 1 204 ? 24.515 -13.979 14.362 1.00 58.50 204 MET A N 1
ATOM 1605 C CA . MET A 1 204 ? 25.645 -13.539 13.539 1.00 58.50 204 MET A CA 1
ATOM 1606 C C . MET A 1 204 ? 26.780 -12.913 14.345 1.00 58.50 204 MET A C 1
ATOM 1608 O O . MET A 1 204 ? 27.890 -12.830 13.823 1.00 58.50 204 MET A O 1
ATOM 1612 N N . THR A 1 205 ? 26.561 -12.531 15.605 1.00 44.25 205 THR A N 1
ATOM 1613 C CA . THR A 1 205 ? 27.663 -12.201 16.515 1.00 44.25 205 THR A CA 1
ATOM 1614 C C . THR A 1 205 ? 28.389 -13.487 16.923 1.00 44.25 205 THR A C 1
ATOM 1616 O O . THR A 1 205 ? 27.817 -14.286 17.669 1.00 44.25 205 THR A O 1
ATOM 1619 N N . PRO A 1 206 ? 29.645 -13.727 16.495 1.00 47.41 206 PRO A N 1
ATOM 1620 C CA . PRO A 1 206 ? 30.443 -14.771 17.111 1.00 47.41 206 PRO A CA 1
ATOM 1621 C C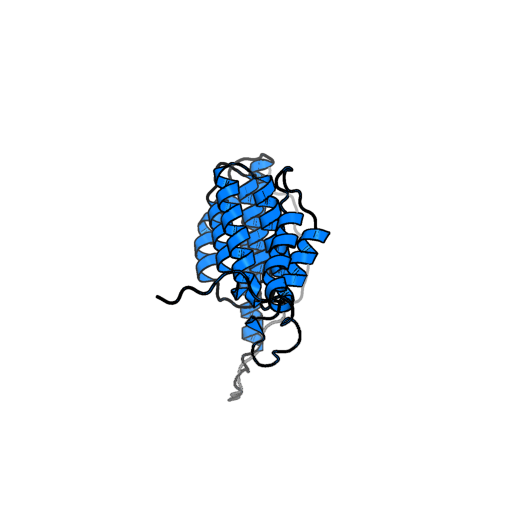 . PRO A 1 206 ? 30.665 -14.326 18.553 1.00 47.41 206 PRO A C 1
ATOM 1623 O O . PRO A 1 206 ? 31.163 -13.223 18.792 1.00 47.41 206 PRO A O 1
ATOM 1626 N N . VAL A 1 207 ? 30.303 -15.168 19.520 1.00 53.94 207 VAL A N 1
ATOM 1627 C CA . VAL A 1 207 ? 30.841 -15.036 20.874 1.00 53.94 207 VAL A CA 1
ATOM 1628 C C . VAL A 1 207 ? 32.355 -15.076 20.711 1.00 53.94 207 VAL A C 1
ATOM 1630 O O . VAL A 1 207 ? 32.918 -16.124 20.396 1.00 53.94 207 VAL A O 1
ATOM 1633 N N . ASN A 1 208 ? 33.009 -13.920 20.830 1.00 42.12 208 ASN A N 1
ATOM 1634 C CA . ASN A 1 208 ? 34.459 -13.844 20.840 1.00 42.12 208 ASN A CA 1
ATOM 1635 C C . ASN A 1 208 ? 34.947 -14.723 21.993 1.00 42.12 208 ASN A C 1
ATOM 1637 O O . ASN A 1 208 ? 34.819 -14.376 23.166 1.00 42.12 208 ASN A O 1
ATOM 1641 N N . GLY A 1 209 ? 35.473 -15.892 21.639 1.00 46.91 209 GLY A N 1
ATOM 1642 C CA . GLY A 1 209 ? 36.146 -16.781 22.562 1.00 46.91 209 GLY A CA 1
ATOM 1643 C C . GLY A 1 209 ? 37.447 -16.147 23.034 1.00 46.91 209 GLY A C 1
ATOM 1644 O O . GLY A 1 209 ? 38.411 -16.083 22.281 1.00 46.91 209 GLY A O 1
ATOM 1645 N N . SER A 1 210 ? 37.459 -15.701 24.288 1.00 40.16 210 SER A N 1
ATOM 1646 C CA . SER A 1 210 ? 38.636 -15.536 25.157 1.00 40.16 210 SER A CA 1
ATOM 1647 C C . SER A 1 210 ? 38.124 -14.964 26.487 1.00 40.16 210 SER A C 1
ATOM 1649 O O . SER A 1 210 ? 37.595 -13.862 26.482 1.00 40.16 210 SER A O 1
ATOM 1651 N N . LYS A 1 211 ? 38.195 -15.605 27.653 1.00 34.84 211 LYS A N 1
ATOM 1652 C CA . LYS A 1 211 ? 38.940 -16.769 28.133 1.00 34.84 211 LYS A CA 1
ATOM 1653 C C . LYS A 1 211 ? 38.062 -17.527 29.135 1.00 34.84 211 LYS A C 1
ATOM 1655 O O . LYS A 1 211 ? 37.232 -16.928 29.811 1.00 34.84 211 LYS A O 1
AT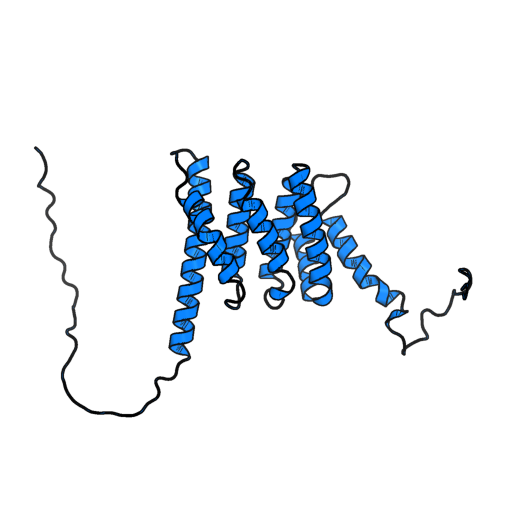OM 1660 N N . VAL A 1 212 ? 38.294 -18.832 29.212 1.00 39.91 212 VAL A N 1
ATOM 1661 C CA . VAL A 1 212 ? 37.944 -19.675 30.356 1.00 39.91 212 VAL A CA 1
ATOM 1662 C C . VAL A 1 212 ? 38.566 -19.060 31.609 1.00 39.91 212 VAL A C 1
ATOM 1664 O O . VAL A 1 212 ? 39.779 -18.888 31.633 1.00 39.91 212 VAL A O 1
ATOM 1667 N N . ASP A 1 213 ? 37.748 -18.775 32.615 1.00 31.06 213 ASP A N 1
ATOM 1668 C CA . ASP A 1 213 ? 38.128 -18.970 34.010 1.00 31.06 213 ASP A CA 1
ATOM 1669 C C . ASP A 1 213 ? 37.011 -19.801 34.649 1.00 31.06 213 ASP A C 1
ATOM 1671 O O . ASP A 1 213 ? 35.842 -19.409 34.698 1.00 31.06 213 ASP A O 1
ATOM 1675 N N . GLU A 1 214 ? 37.382 -21.020 35.029 1.00 45.66 214 GLU A N 1
ATOM 1676 C CA . GLU A 1 214 ? 36.581 -21.933 35.829 1.00 45.66 214 GLU A CA 1
ATOM 1677 C C . GLU A 1 214 ? 36.216 -21.267 37.159 1.00 45.66 214 GLU A C 1
ATOM 1679 O O . GLU A 1 214 ? 37.088 -20.722 37.836 1.00 45.66 214 GLU A O 1
ATOM 1684 N N . ASN A 1 215 ? 34.939 -21.341 37.546 1.00 33.38 215 ASN A N 1
ATOM 1685 C CA . ASN A 1 215 ? 34.466 -21.826 38.851 1.00 33.38 215 ASN A CA 1
ATOM 1686 C C . ASN A 1 215 ? 33.043 -21.322 39.141 1.00 33.38 215 ASN A C 1
ATOM 1688 O O . ASN A 1 215 ? 32.805 -20.119 39.189 1.00 33.38 215 ASN A O 1
ATOM 1692 N N . GLY A 1 216 ? 32.127 -22.249 39.459 1.00 31.22 216 GLY A N 1
ATOM 1693 C CA . GLY A 1 216 ? 31.054 -21.943 40.415 1.00 31.22 216 GLY A CA 1
ATOM 1694 C C . GLY A 1 216 ? 29.594 -22.188 40.020 1.00 31.22 216 GLY A C 1
ATOM 1695 O O . GLY A 1 216 ? 28.790 -21.276 40.146 1.00 31.22 216 GLY A O 1
ATOM 1696 N N . SER A 1 217 ? 29.233 -23.451 39.760 1.00 36.22 217 SER A N 1
ATOM 1697 C CA . SER A 1 217 ? 27.956 -24.105 40.153 1.00 36.22 217 SER A CA 1
ATOM 1698 C C . SER A 1 217 ? 26.622 -23.749 39.445 1.00 36.22 217 SER A C 1
ATOM 1700 O O . SER A 1 217 ? 26.468 -22.661 38.900 1.00 36.22 217 SER A O 1
ATOM 1702 N N . PRO A 1 218 ? 25.666 -24.710 39.393 1.00 41.12 218 PRO A N 1
ATOM 1703 C CA . PRO A 1 218 ? 24.788 -24.922 38.243 1.00 41.12 218 PRO A CA 1
ATOM 1704 C C . PRO A 1 218 ? 23.340 -24.442 38.422 1.00 41.12 218 PRO A C 1
ATOM 1706 O O . PRO A 1 218 ? 22.817 -24.341 39.531 1.00 41.12 218 PRO A O 1
ATOM 1709 N N . PHE A 1 219 ? 22.689 -24.219 37.279 1.00 34.84 219 PHE A N 1
ATOM 1710 C CA . PHE A 1 219 ? 21.242 -24.061 37.134 1.00 34.84 219 PHE A CA 1
ATOM 1711 C C . PHE A 1 219 ? 20.472 -25.233 37.772 1.00 34.84 219 PHE A C 1
ATOM 1713 O O . PHE A 1 219 ? 20.868 -26.382 37.566 1.00 34.84 219 PHE A O 1
ATOM 1720 N N . PRO A 1 220 ? 19.352 -24.985 38.476 1.00 36.03 220 PRO A N 1
ATOM 1721 C CA . PRO A 1 220 ? 18.403 -26.035 38.801 1.00 36.03 220 PRO A CA 1
ATOM 1722 C C . PRO A 1 220 ? 17.405 -26.237 37.652 1.00 36.03 220 PRO A C 1
ATOM 1724 O O . PRO A 1 220 ? 16.737 -25.299 37.212 1.00 36.03 220 PRO A O 1
ATOM 1727 N N . ASP A 1 221 ? 17.298 -27.486 37.204 1.00 35.34 221 ASP A N 1
ATOM 1728 C CA . ASP A 1 221 ? 16.203 -27.995 36.382 1.00 35.34 221 ASP A CA 1
ATOM 1729 C C . ASP A 1 221 ? 14.871 -27.851 37.136 1.00 35.34 221 ASP A C 1
ATOM 1731 O O . ASP A 1 221 ? 14.761 -28.265 38.293 1.00 35.34 221 ASP A O 1
ATOM 1735 N N . ILE A 1 222 ? 13.833 -27.320 36.483 1.00 37.62 222 ILE A N 1
ATOM 1736 C CA . ILE A 1 222 ? 12.450 -27.471 36.953 1.00 37.62 222 ILE A CA 1
ATOM 1737 C C . ILE A 1 222 ? 11.710 -28.353 35.953 1.00 37.62 222 ILE A C 1
ATOM 1739 O O . ILE A 1 222 ? 11.309 -27.930 34.872 1.00 37.62 222 ILE A O 1
ATOM 1743 N N . ILE A 1 223 ? 11.590 -29.610 36.367 1.00 36.91 223 ILE A N 1
ATOM 1744 C CA . ILE A 1 223 ? 10.742 -30.661 35.817 1.00 36.91 223 ILE A CA 1
ATOM 1745 C C . ILE A 1 223 ? 9.281 -30.350 36.189 1.00 36.91 223 ILE A C 1
ATOM 1747 O O . ILE A 1 223 ? 8.996 -29.962 37.323 1.00 36.91 223 ILE A O 1
ATOM 1751 N N . GLU A 1 224 ? 8.368 -30.531 35.231 1.00 37.81 224 GLU A N 1
ATOM 1752 C CA . GLU A 1 224 ? 6.914 -30.561 35.434 1.00 37.81 224 GLU A CA 1
ATOM 1753 C C . GLU A 1 224 ? 6.520 -31.465 36.608 1.00 37.81 224 GLU A C 1
ATOM 1755 O O . GLU A 1 224 ? 6.954 -32.609 36.680 1.00 37.81 224 GLU A O 1
ATOM 1760 N N . ASN A 1 225 ? 5.604 -31.002 37.462 1.00 30.81 225 ASN A N 1
ATOM 1761 C CA . ASN A 1 225 ? 4.646 -31.894 38.107 1.00 30.81 225 ASN A CA 1
ATOM 1762 C C . ASN A 1 225 ? 3.334 -31.158 38.400 1.00 30.81 225 ASN A C 1
ATOM 1764 O O . ASN A 1 225 ? 3.283 -30.151 39.104 1.00 30.81 225 ASN A O 1
ATOM 1768 N N . SER A 1 226 ? 2.272 -31.714 37.830 1.00 37.44 226 SER A N 1
ATOM 1769 C CA . SER A 1 226 ? 0.859 -31.445 38.066 1.00 37.44 226 SER A CA 1
ATOM 1770 C C . SER A 1 226 ? 0.441 -31.669 39.524 1.00 37.44 226 SER A C 1
ATOM 1772 O O . SER A 1 226 ? 0.772 -32.710 40.088 1.00 37.44 226 SER A O 1
ATOM 1774 N N . SER A 1 227 ? -0.380 -30.776 40.087 1.00 34.22 227 SER A N 1
ATOM 1775 C CA . SER A 1 227 ? -1.454 -31.153 41.027 1.00 34.22 227 SER A CA 1
ATOM 1776 C C . SER A 1 227 ? -2.482 -30.023 41.213 1.00 34.22 227 SER A C 1
ATOM 1778 O O . SER A 1 227 ? -2.128 -28.892 41.525 1.00 34.22 227 SER A O 1
ATOM 1780 N N . ASP A 1 228 ? -3.740 -30.379 40.942 1.00 36.53 228 ASP A N 1
ATOM 1781 C CA . ASP A 1 228 ? -5.016 -29.952 41.533 1.00 36.53 228 ASP A CA 1
ATOM 1782 C C . ASP A 1 228 ? -5.287 -28.471 41.866 1.00 36.53 228 ASP A C 1
ATOM 1784 O O . ASP A 1 228 ? -4.794 -27.911 42.842 1.00 36.53 228 ASP A O 1
ATOM 1788 N N . PHE A 1 229 ? -6.238 -27.886 41.124 1.00 36.78 229 PHE A N 1
ATOM 1789 C CA . PHE A 1 229 ? -6.975 -26.684 41.521 1.00 36.78 229 PHE A CA 1
ATOM 1790 C C . PHE A 1 229 ? -8.466 -27.027 41.689 1.00 36.78 229 PHE A C 1
ATOM 1792 O O . PHE A 1 229 ? -9.149 -27.366 40.723 1.00 36.78 229 PHE A O 1
ATOM 1799 N N . ASP A 1 230 ? -8.943 -26.962 42.934 1.00 38.72 230 ASP A N 1
ATOM 1800 C CA . ASP A 1 230 ? -10.312 -27.263 43.377 1.00 38.72 230 ASP A CA 1
ATOM 1801 C C . ASP A 1 230 ? -11.226 -26.019 43.237 1.00 38.72 230 ASP A C 1
ATOM 1803 O O . ASP A 1 230 ? -10.927 -24.971 43.823 1.00 38.72 230 ASP A O 1
ATOM 1807 N N . PRO A 1 231 ? -12.334 -26.077 42.469 1.00 44.16 231 PRO A N 1
ATOM 1808 C CA . PRO A 1 231 ? -13.175 -24.925 42.181 1.00 44.16 231 PRO A CA 1
ATOM 1809 C C . PRO A 1 231 ? -14.380 -24.853 43.130 1.00 44.16 231 PRO A C 1
ATOM 1811 O O . PRO A 1 231 ? -15.516 -25.050 42.712 1.00 44.16 231 PRO A O 1
ATOM 1814 N N . THR A 1 232 ? -14.175 -24.523 44.406 1.00 47.84 232 THR A N 1
ATOM 1815 C CA . THR A 1 232 ? -15.283 -24.131 45.301 1.00 47.84 232 THR A CA 1
ATOM 1816 C C . THR A 1 232 ? -14.863 -23.082 46.329 1.00 47.84 232 THR A C 1
ATOM 1818 O O . THR A 1 232 ? -14.773 -23.331 47.527 1.00 47.84 232 THR A O 1
ATOM 1821 N N . LYS A 1 233 ? -14.662 -21.841 45.885 1.00 40.75 233 LYS A N 1
ATOM 1822 C CA . LYS A 1 233 ? -14.791 -20.672 46.764 1.00 40.75 233 LYS A CA 1
ATOM 1823 C C . LYS A 1 233 ? -15.137 -19.455 45.921 1.00 40.75 233 LYS A C 1
ATOM 1825 O O . LYS A 1 233 ? -14.412 -19.161 44.988 1.00 40.75 233 LYS A O 1
ATOM 1830 N N . TYR A 1 234 ? -16.258 -18.831 46.276 1.00 41.47 234 TYR A N 1
ATOM 1831 C CA . TYR A 1 234 ? -16.771 -17.487 45.960 1.00 41.47 234 TYR A CA 1
ATOM 1832 C C . TYR A 1 234 ? -18.250 -17.538 45.553 1.00 41.47 234 TYR A C 1
ATOM 1834 O O . TYR A 1 234 ? -18.634 -17.270 44.422 1.00 41.47 234 TYR A O 1
ATOM 1842 N N . HIS A 1 235 ? -19.083 -17.865 46.543 1.00 40.84 235 HIS A N 1
ATOM 1843 C CA . HIS A 1 235 ? -20.452 -17.371 46.651 1.00 40.84 235 HIS A CA 1
ATOM 1844 C C . HIS A 1 235 ? -20.596 -16.755 48.044 1.00 40.84 235 HIS A C 1
ATOM 1846 O O . HIS A 1 235 ? -20.586 -17.485 49.037 1.00 40.84 235 HIS A O 1
ATOM 1852 N N . SER A 1 236 ? -20.665 -15.425 48.103 1.00 41.91 236 SER A N 1
ATOM 1853 C CA . SER A 1 236 ? -21.431 -14.585 49.043 1.00 41.91 236 SER A CA 1
ATOM 1854 C C . SER A 1 236 ? -21.139 -13.127 48.724 1.00 41.91 236 SER A C 1
ATOM 1856 O O . SER A 1 236 ? -19.940 -12.770 48.733 1.00 41.91 236 SER A O 1
#

Foldseek 3Di:
DDDDDPDDDDDPQPPDPPCCCPHPVSVVLVVVLVVLVCVQPPPPDQGAADCVSLLVNLLSCLVPVVCLLVSLVVLLVQLVVCVVVVSVSSVLNSLVSLLSNLVRVLVSCVSRVVSLLVSLVVLLVPVVCLVSNLSSLVSLLSSLLSDPDCPCVVSVVVCLVSLVCQLPQDDDDPSSVSSNVSSVSNVVSNVVSVVVVVVVVVVPDDPPDDDDDDDDDDDDDDDDDDDDDDPDDDDD

Sequence (236 aa):
MGVMSRRVLPVCGNLCFFCPSLRARSRQPVKRYKKLLSDIFPRNQEPEPNDRKIGKLCEYAAKNPLRIPKITSNLEQRCFKGLRNEKFGCVKVILCVYTKLLSTCKEQMALFASSLLGIIQTLLEQTRLDEMLIIGCDALAEFVNSQMDSTHMFHLEGLIPKLCQLAEEDGDDDRALRLRSAGLKVLASMIISVTLENYMDTKMTPVNGSKVDENGSPFPDIIENSSDFDPTKYHS

Organism: NCBI:txid34288